Protein AF-0000000082633106 (afdb_homodimer)

Structure (mmCIF, N/CA/C/O backbone):
data_AF-0000000082633106-model_v1
#
loop_
_entity.id
_entity.type
_entity.pdbx_description
1 polymer 'LRP1 protein'
#
loop_
_atom_site.group_PDB
_atom_site.id
_atom_site.type_symbol
_atom_site.label_atom_id
_atom_site.label_alt_id
_atom_site.label_comp_id
_atom_site.label_asym_id
_atom_site.label_entity_id
_atom_site.label_seq_id
_atom_site.pdbx_PDB_ins_code
_atom_site.Cartn_x
_atom_site.Cartn_y
_atom_site.Cartn_z
_atom_site.occupancy
_atom_site.B_iso_or_equiv
_atom_site.auth_seq_id
_atom_site.auth_comp_id
_atom_site.auth_asym_id
_atom_site.auth_atom_id
_atom_site.pdbx_PDB_model_num
ATOM 1 N N . LYS A 1 1 ? 11.836 7.441 -4.418 1 82.12 1 LYS A N 1
ATOM 2 C CA . LYS A 1 1 ? 11.914 7.477 -2.959 1 82.12 1 LYS A CA 1
ATOM 3 C C . LYS A 1 1 ? 11.008 6.426 -2.33 1 82.12 1 LYS A C 1
ATOM 5 O O . LYS A 1 1 ? 9.945 6.109 -2.873 1 82.12 1 LYS A O 1
ATOM 10 N N . VAL A 1 2 ? 11.57 5.945 -1.166 1 84.06 2 VAL A N 1
ATOM 11 C CA . VAL A 1 2 ? 10.789 5.008 -0.364 1 84.06 2 VAL A CA 1
ATOM 12 C C . VAL A 1 2 ? 10.242 5.719 0.874 1 84.06 2 VAL A C 1
ATOM 14 O O . VAL A 1 2 ? 10.984 6.41 1.578 1 84.06 2 VAL A O 1
ATOM 17 N N . PHE A 1 3 ? 8.984 5.617 1.026 1 91.69 3 PHE A N 1
ATOM 18 C CA . PHE A 1 3 ? 8.312 6.16 2.203 1 91.69 3 PHE A CA 1
ATOM 19 C C . PHE A 1 3 ? 7.84 5.039 3.123 1 91.69 3 PHE A C 1
ATOM 21 O O . PHE A 1 3 ? 7.332 4.02 2.654 1 91.69 3 PHE A O 1
ATOM 28 N N . PHE A 1 4 ? 8.039 5.234 4.434 1 91.88 4 PHE A N 1
ATOM 29 C CA . PHE A 1 4 ? 7.652 4.141 5.312 1 91.88 4 PHE A CA 1
ATOM 30 C C . PHE A 1 4 ? 7.355 4.648 6.719 1 91.88 4 PHE A C 1
ATOM 32 O O . PHE A 1 4 ? 7.766 5.754 7.082 1 91.88 4 PHE A O 1
ATOM 39 N N . THR A 1 5 ? 6.582 3.9 7.434 1 93.12 5 THR A N 1
ATOM 40 C CA . THR A 1 5 ? 6.297 4.172 8.836 1 93.12 5 THR A CA 1
ATOM 41 C C . THR A 1 5 ? 7.16 3.303 9.75 1 93.12 5 THR A C 1
ATOM 43 O O . THR A 1 5 ? 7.445 2.146 9.422 1 93.12 5 THR A O 1
ATOM 46 N N . ASP A 1 6 ? 7.582 3.859 10.828 1 89.5 6 ASP A N 1
ATOM 47 C CA . ASP A 1 6 ? 8.367 3.199 11.875 1 89.5 6 ASP A CA 1
ATOM 48 C C . ASP A 1 6 ? 7.734 3.41 13.25 1 89.5 6 ASP A C 1
ATOM 50 O O . ASP A 1 6 ? 7.762 4.52 13.789 1 89.5 6 ASP A O 1
ATOM 54 N N . TYR A 1 7 ? 7.172 2.305 13.797 1 88.88 7 TYR A N 1
ATOM 55 C CA . TYR A 1 7 ? 6.496 2.439 15.086 1 88.88 7 TYR A CA 1
ATOM 56 C C . TYR A 1 7 ? 7.375 1.93 16.219 1 88.88 7 TYR A C 1
ATOM 58 O O . TYR A 1 7 ? 6.871 1.413 17.219 1 88.88 7 TYR A O 1
ATOM 66 N N . GLY A 1 8 ? 8.648 2.043 16.141 1 84.81 8 GLY A N 1
ATOM 67 C CA . GLY A 1 8 ? 9.602 1.666 17.172 1 84.81 8 GLY A CA 1
ATOM 68 C C . GLY A 1 8 ? 9.625 2.631 18.344 1 84.81 8 GLY A C 1
ATOM 69 O O . GLY A 1 8 ? 8.602 3.246 18.656 1 84.81 8 GLY A O 1
ATOM 70 N N . GLN A 1 9 ? 10.773 2.689 19.016 1 83.81 9 GLN A N 1
ATOM 71 C CA . GLN A 1 9 ? 10.914 3.512 20.219 1 83.81 9 GLN A CA 1
ATOM 72 C C . GLN A 1 9 ? 10.602 4.977 19.922 1 83.81 9 GLN A C 1
ATOM 74 O O . GLN A 1 9 ? 9.984 5.664 20.734 1 83.81 9 GLN A O 1
ATOM 79 N N . ILE A 1 10 ? 11.062 5.496 18.75 1 90.25 10 ILE A N 1
ATOM 80 C CA . ILE A 1 10 ? 10.727 6.832 18.266 1 90.25 10 ILE A CA 1
ATOM 81 C C . ILE A 1 10 ? 9.844 6.727 17.016 1 90.25 10 ILE A C 1
ATOM 83 O O . ILE A 1 10 ? 10.352 6.664 15.898 1 90.25 10 ILE A O 1
ATOM 87 N N . PRO A 1 11 ? 8.641 6.676 17.203 1 93.06 11 PRO A N 1
ATOM 88 C CA . PRO A 1 11 ? 7.738 6.523 16.062 1 93.06 11 PRO A CA 1
ATOM 89 C C . PRO A 1 11 ? 7.859 7.672 15.062 1 93.06 11 PRO A C 1
ATOM 91 O O . PRO A 1 11 ? 8.039 8.828 15.453 1 93.06 11 PRO A O 1
ATOM 94 N N . LYS A 1 12 ? 7.82 7.348 13.805 1 95.81 12 LYS A N 1
ATOM 95 C CA . LYS A 1 12 ? 8.016 8.359 12.773 1 95.81 12 LYS A CA 1
ATOM 96 C C . LYS A 1 12 ? 7.535 7.863 11.406 1 95.81 12 LYS A C 1
ATOM 98 O O . LYS A 1 12 ? 7.367 6.656 11.211 1 95.81 12 LYS A O 1
ATOM 103 N N . VAL A 1 13 ? 7.281 8.812 10.523 1 96.31 13 VAL A N 1
ATOM 104 C CA . VAL A 1 13 ? 7.176 8.609 9.086 1 96.31 13 VAL A CA 1
ATOM 105 C C . VAL A 1 13 ? 8.438 9.133 8.391 1 96.31 13 VAL A C 1
ATOM 107 O O . VAL A 1 13 ? 8.859 10.266 8.641 1 96.31 13 VAL A O 1
ATOM 110 N N . GLU A 1 14 ? 8.984 8.25 7.559 1 95.06 14 GLU A N 1
ATOM 111 C CA . GLU A 1 14 ? 10.25 8.633 6.934 1 95.06 14 GLU A CA 1
ATOM 112 C C . GLU A 1 14 ? 10.234 8.336 5.434 1 95.06 14 GLU A C 1
ATOM 114 O O . GLU A 1 14 ? 9.352 7.621 4.949 1 95.06 14 GLU A O 1
ATOM 119 N N . ARG A 1 15 ? 11.164 8.984 4.832 1 90.69 15 ARG A N 1
ATOM 120 C CA . ARG A 1 15 ? 11.461 8.648 3.443 1 90.69 15 ARG A CA 1
ATOM 121 C C . ARG A 1 15 ? 12.969 8.508 3.221 1 90.69 15 ARG A C 1
ATOM 123 O O . ARG A 1 15 ? 13.766 9.055 3.98 1 90.69 15 ARG A O 1
ATOM 130 N N . CYS A 1 16 ? 13.375 7.766 2.266 1 84.12 16 CYS A N 1
ATOM 131 C CA . CYS A 1 16 ? 14.75 7.66 1.798 1 84.12 16 CYS A CA 1
ATOM 132 C C . CYS A 1 16 ? 14.797 7.359 0.304 1 84.12 16 CYS A C 1
ATOM 134 O O . CYS A 1 16 ? 13.758 7.16 -0.326 1 84.12 16 CYS A O 1
ATOM 136 N N . ASP A 1 17 ? 15.961 7.523 -0.244 1 80.88 17 ASP A N 1
ATOM 137 C CA . ASP A 1 17 ? 16.125 7.113 -1.636 1 80.88 17 ASP A CA 1
ATOM 138 C C . ASP A 1 17 ? 15.938 5.602 -1.786 1 80.88 17 ASP A C 1
ATOM 140 O O . ASP A 1 17 ? 15.953 4.867 -0.796 1 80.88 17 ASP A O 1
ATOM 144 N N . MET A 1 18 ? 15.805 5.23 -2.982 1 75.69 18 MET A N 1
ATOM 145 C CA . MET A 1 18 ? 15.539 3.82 -3.264 1 75.69 18 MET A CA 1
ATOM 146 C C . MET A 1 18 ? 16.703 2.947 -2.826 1 75.69 18 MET A C 1
ATOM 148 O O . MET A 1 18 ? 16.562 1.736 -2.66 1 75.69 18 MET A O 1
ATOM 152 N N . ASP A 1 19 ? 17.828 3.574 -2.674 1 72.25 19 ASP A N 1
ATOM 153 C CA . ASP A 1 19 ? 19 2.834 -2.232 1 72.25 19 ASP A CA 1
ATOM 154 C C . ASP A 1 19 ? 19.219 2.986 -0.727 1 72.25 19 ASP A C 1
ATOM 156 O O . ASP A 1 19 ? 20.219 2.514 -0.185 1 72.25 19 ASP A O 1
ATOM 160 N N . GLY A 1 20 ? 18.312 3.604 -0.106 1 78.25 20 GLY A N 1
ATOM 161 C CA . GLY A 1 20 ? 18.359 3.73 1.342 1 78.25 20 GLY A CA 1
ATOM 162 C C . GLY A 1 20 ? 19.078 4.984 1.804 1 78.25 20 GLY A C 1
ATOM 163 O O . GLY A 1 20 ? 19.094 5.293 2.998 1 78.25 20 GLY A O 1
ATOM 164 N N . GLN A 1 21 ? 19.594 5.758 0.903 1 75.69 21 GLN A N 1
ATOM 165 C CA . GLN A 1 21 ? 20.344 6.965 1.257 1 75.69 21 GLN A CA 1
ATOM 166 C C . GLN A 1 21 ? 19.391 8.141 1.485 1 75.69 21 GLN A C 1
ATOM 168 O O . GLN A 1 21 ? 18.203 8.055 1.17 1 75.69 21 GLN A O 1
ATOM 173 N N . ASN A 1 22 ? 19.859 9.25 2.143 1 83.62 22 ASN A N 1
ATOM 174 C CA . ASN A 1 22 ? 19.141 10.5 2.375 1 83.62 22 ASN A CA 1
ATOM 175 C C . ASN A 1 22 ? 17.859 10.281 3.18 1 83.62 22 ASN A C 1
ATOM 177 O O . ASN A 1 22 ? 16.797 10.758 2.797 1 83.62 22 ASN A O 1
ATOM 181 N N . ARG A 1 23 ? 18.062 9.508 4.164 1 88.31 23 ARG A N 1
ATOM 182 C CA . ARG A 1 23 ? 16.922 9.234 5.039 1 88.31 23 ARG A CA 1
ATOM 183 C C . ARG A 1 23 ? 16.469 10.508 5.754 1 88.31 23 ARG A C 1
ATOM 185 O O . ARG A 1 23 ? 17.297 11.242 6.301 1 88.31 23 ARG A O 1
ATOM 192 N N . THR A 1 24 ? 15.195 10.812 5.637 1 93.44 24 THR A N 1
ATOM 193 C CA . THR A 1 24 ? 14.625 12.055 6.148 1 93.44 24 THR A CA 1
ATOM 194 C C . THR A 1 24 ? 13.352 11.781 6.945 1 93.44 24 THR A C 1
ATOM 196 O O . THR A 1 24 ? 12.492 11.023 6.496 1 93.44 24 THR A O 1
ATOM 199 N N . LYS A 1 25 ? 13.266 12.422 8.148 1 95.38 25 LYS A N 1
ATOM 200 C CA . LYS A 1 25 ? 12.039 12.336 8.938 1 95.38 25 LYS A CA 1
ATOM 201 C C . LYS A 1 25 ? 10.992 13.32 8.422 1 95.38 25 LYS A C 1
ATOM 203 O O . LYS A 1 25 ? 11.25 14.523 8.336 1 95.38 25 LYS A O 1
ATOM 208 N N . LEU A 1 26 ? 9.852 12.812 8.07 1 96.69 26 LEU A N 1
ATOM 209 C CA . LEU A 1 26 ? 8.742 13.672 7.648 1 96.69 26 LEU A CA 1
ATOM 210 C C . LEU A 1 26 ? 7.867 14.055 8.828 1 96.69 26 LEU A C 1
ATOM 212 O O . LEU A 1 26 ? 7.422 15.203 8.938 1 96.69 26 LEU A O 1
ATOM 216 N N . VAL A 1 27 ? 7.555 13.094 9.672 1 97.69 27 VAL A N 1
ATOM 217 C CA . VAL A 1 27 ? 6.703 13.273 10.844 1 97.69 27 VAL A CA 1
ATOM 218 C C . VAL A 1 27 ? 7.32 12.555 12.047 1 97.69 27 VAL A C 1
ATOM 220 O O . VAL A 1 27 ? 7.629 11.367 11.977 1 97.69 27 VAL A O 1
ATOM 223 N N . ASP A 1 28 ? 7.52 13.195 13.117 1 96.31 28 ASP A N 1
ATOM 224 C CA . ASP A 1 28 ? 8.086 12.555 14.305 1 96.31 28 ASP A CA 1
ATOM 225 C C . ASP A 1 28 ? 7.484 13.141 15.578 1 96.31 28 ASP A C 1
ATOM 227 O O . ASP A 1 28 ? 8.023 12.938 16.672 1 96.31 28 ASP A O 1
ATOM 231 N N . SER A 1 29 ? 6.461 13.906 15.414 1 96.12 29 SER A N 1
ATOM 232 C CA . SER A 1 29 ? 5.742 14.469 16.547 1 96.12 29 SER A CA 1
ATOM 233 C C . SER A 1 29 ? 4.258 14.125 16.5 1 96.12 29 SER A C 1
ATOM 235 O O . SER A 1 29 ? 3.688 13.984 15.406 1 96.12 29 SER A O 1
ATOM 237 N N . LYS A 1 30 ? 3.654 14.023 17.797 1 96.06 30 LYS A N 1
ATOM 238 C CA . LYS A 1 30 ? 2.25 13.633 17.891 1 96.06 30 LYS A CA 1
ATOM 239 C C . LYS A 1 30 ? 1.975 12.359 17.094 1 96.06 30 LYS A C 1
ATOM 241 O O . LYS A 1 30 ? 1.074 12.336 16.25 1 96.06 30 LYS A O 1
ATOM 246 N N . ILE A 1 31 ? 2.781 11.43 17.188 1 95.81 31 ILE A N 1
ATOM 247 C CA . ILE A 1 31 ? 2.764 10.141 16.5 1 95.81 31 ILE A CA 1
ATOM 248 C C . ILE A 1 31 ? 3.197 9.039 17.484 1 95.81 31 ILE A C 1
ATOM 250 O O . ILE A 1 31 ? 4.148 9.219 18.25 1 95.81 31 ILE A O 1
ATOM 254 N N . VAL A 1 32 ? 2.408 7.91 17.516 1 93.44 32 VAL A N 1
ATOM 255 C CA . VAL A 1 32 ? 2.68 6.891 18.531 1 93.44 32 VAL A CA 1
ATOM 256 C C . VAL A 1 32 ? 2.783 5.52 17.859 1 93.44 32 VAL A C 1
ATOM 258 O O . VAL A 1 32 ? 3.697 4.746 18.156 1 93.44 32 VAL A O 1
ATOM 261 N N . PHE A 1 33 ? 1.886 5.184 16.984 1 91.69 33 PHE A N 1
ATOM 262 C CA . PHE A 1 33 ? 1.838 3.863 16.375 1 91.69 33 PHE A CA 1
ATOM 263 C C . PHE A 1 33 ? 1.466 3.969 14.898 1 91.69 33 PHE A C 1
ATOM 265 O O . PHE A 1 33 ? 0.456 3.41 14.461 1 91.69 33 PHE A O 1
ATOM 272 N N . PRO A 1 34 ? 2.377 4.652 14.062 1 93.62 34 PRO A N 1
ATOM 273 C CA . PRO A 1 34 ? 2.082 4.734 12.633 1 93.62 34 PRO A CA 1
ATOM 274 C C . PRO A 1 34 ? 2.182 3.379 11.93 1 93.62 34 PRO A C 1
ATOM 276 O O . PRO A 1 34 ? 3.168 2.658 12.109 1 93.62 34 PRO A O 1
ATOM 279 N N . HIS A 1 35 ? 1.197 2.994 11.188 1 89 35 HIS A N 1
ATOM 280 C CA . HIS A 1 35 ? 1.202 1.737 10.445 1 89 35 HIS A CA 1
ATOM 281 C C . HIS A 1 35 ? 0.938 1.972 8.961 1 89 35 HIS A C 1
ATOM 283 O O . HIS A 1 35 ? 1.877 2.07 8.164 1 89 35 HIS A O 1
ATOM 289 N N . GLY A 1 36 ? -0.295 2.318 8.609 1 91.62 36 GLY A N 1
ATOM 290 C CA . GLY A 1 36 ? -0.645 2.529 7.211 1 91.62 36 GLY A CA 1
ATOM 291 C C . GLY A 1 36 ? -0.01 3.773 6.617 1 91.62 36 GLY A C 1
ATOM 292 O O . GLY A 1 36 ? 0.103 4.801 7.293 1 91.62 36 GLY A O 1
ATOM 293 N N . ILE A 1 37 ? 0.408 3.674 5.387 1 93.56 37 ILE A N 1
ATOM 294 C CA . ILE A 1 37 ? 0.933 4.812 4.641 1 93.56 37 ILE A CA 1
ATOM 295 C C . ILE A 1 37 ? 0.532 4.695 3.172 1 93.56 37 ILE A C 1
ATOM 297 O O . ILE A 1 37 ? 0.457 3.588 2.629 1 93.56 37 ILE A O 1
ATOM 301 N N . THR A 1 38 ? 0.228 5.758 2.58 1 92.38 38 THR A N 1
ATOM 302 C CA . THR A 1 38 ? -0.065 5.793 1.151 1 92.38 38 THR A CA 1
ATOM 303 C C . THR A 1 38 ? 0.334 7.137 0.55 1 92.38 38 THR A C 1
ATOM 305 O O . THR A 1 38 ? 0.528 8.117 1.275 1 92.38 38 THR A O 1
ATOM 308 N N . LEU A 1 39 ? 0.568 7.098 -0.759 1 89.19 39 LEU A N 1
ATOM 309 C CA . LEU A 1 39 ? 1.04 8.289 -1.449 1 89.19 39 LEU A CA 1
ATOM 310 C C . LEU A 1 39 ? 0.044 8.734 -2.518 1 89.19 39 LEU A C 1
ATOM 312 O O . LEU A 1 39 ? -0.508 7.898 -3.238 1 89.19 39 LEU A O 1
ATOM 316 N N . ASP A 1 40 ? -0.258 9.992 -2.461 1 82.88 40 ASP A N 1
ATOM 317 C CA . ASP A 1 40 ? -0.837 10.641 -3.631 1 82.88 40 ASP A CA 1
ATOM 318 C C . ASP A 1 40 ? 0.253 11.188 -4.555 1 82.88 40 ASP A C 1
ATOM 320 O O . ASP A 1 40 ? 0.799 12.266 -4.309 1 82.88 40 ASP A O 1
ATOM 324 N N . LEU A 1 41 ? 0.471 10.453 -5.57 1 73.44 41 LEU A N 1
ATOM 325 C CA . LEU A 1 41 ? 1.622 10.742 -6.418 1 73.44 41 LEU A CA 1
ATOM 326 C C . LEU A 1 41 ? 1.395 12.023 -7.223 1 73.44 41 LEU A C 1
ATOM 328 O O . LEU A 1 41 ? 2.348 12.734 -7.543 1 73.44 41 LEU A O 1
ATOM 332 N N . VAL A 1 42 ? 0.221 12.258 -7.52 1 68.31 42 VAL A N 1
ATOM 333 C CA . VAL A 1 42 ? -0.113 13.422 -8.336 1 68.31 42 VAL A CA 1
ATOM 334 C C . VAL A 1 42 ? 0.055 14.695 -7.52 1 68.31 42 VAL A C 1
ATOM 336 O O . VAL A 1 42 ? 0.705 15.648 -7.965 1 68.31 42 VAL A O 1
ATOM 339 N N . ASN A 1 43 ? -0.444 14.719 -6.312 1 70.12 43 ASN A N 1
ATOM 340 C CA . ASN A 1 43 ? -0.414 15.914 -5.477 1 70.12 43 ASN A CA 1
ATOM 341 C C . ASN A 1 43 ? 0.793 15.914 -4.543 1 70.12 43 ASN A C 1
ATOM 343 O O . ASN A 1 43 ? 1.019 16.875 -3.812 1 70.12 43 ASN A O 1
ATOM 347 N N . ARG A 1 44 ? 1.557 14.812 -4.574 1 80.5 44 ARG A N 1
ATOM 348 C CA . ARG A 1 44 ? 2.766 14.648 -3.775 1 80.5 44 ARG A CA 1
ATOM 349 C C . ARG A 1 44 ? 2.459 14.781 -2.287 1 80.5 44 ARG A C 1
ATOM 351 O O . ARG A 1 44 ? 3.07 15.594 -1.591 1 80.5 44 ARG A O 1
ATOM 358 N N . LEU A 1 45 ? 1.528 14.023 -1.926 1 87.44 45 LEU A N 1
ATOM 359 C CA . LEU A 1 45 ? 1.099 13.977 -0.533 1 87.44 45 LEU A CA 1
ATOM 360 C C . LEU A 1 45 ? 1.346 12.594 0.068 1 87.44 45 LEU A C 1
ATOM 362 O O . LEU A 1 45 ? 1.258 11.586 -0.632 1 87.44 45 LEU A O 1
ATOM 366 N N . VAL A 1 46 ? 1.688 12.633 1.347 1 93.44 46 VAL A N 1
ATOM 367 C CA . VAL A 1 46 ? 1.89 11.414 2.123 1 93.44 46 VAL A CA 1
ATOM 368 C C . VAL A 1 46 ? 0.81 11.305 3.197 1 93.44 46 VAL A C 1
ATOM 370 O O . VAL A 1 46 ? 0.668 12.195 4.039 1 93.44 46 VAL A O 1
ATOM 373 N N . TYR A 1 47 ? 0.038 10.25 3.104 1 94.56 47 TYR A N 1
ATOM 374 C CA . TYR A 1 47 ? -0.951 9.953 4.137 1 94.56 47 TYR A CA 1
ATOM 375 C C . TYR A 1 47 ? -0.483 8.812 5.031 1 94.56 47 TYR A C 1
ATOM 377 O O . TYR A 1 47 ? 0.106 7.844 4.551 1 94.56 47 TYR A O 1
ATOM 385 N N . TRP A 1 48 ? -0.75 8.945 6.324 1 96.31 48 TRP A N 1
ATOM 386 C CA . TRP A 1 48 ? -0.496 7.82 7.215 1 96.31 48 TRP A CA 1
ATOM 387 C C . TRP A 1 48 ? -1.577 7.719 8.289 1 96.31 48 TRP A C 1
ATOM 389 O O . TRP A 1 48 ? -2.283 8.695 8.555 1 96.31 48 TRP A O 1
ATOM 399 N N . ALA A 1 49 ? -1.709 6.539 8.789 1 94.81 49 ALA A N 1
ATOM 400 C CA . ALA A 1 49 ? -2.65 6.262 9.875 1 94.81 49 ALA A CA 1
ATOM 401 C C . ALA A 1 49 ? -1.913 5.914 11.164 1 94.81 49 ALA A C 1
ATOM 403 O O . ALA A 1 49 ? -0.966 5.125 11.156 1 94.81 49 ALA A O 1
ATOM 404 N N . ASP A 1 50 ? -2.311 6.562 12.25 1 94.31 50 ASP A N 1
ATOM 405 C CA . ASP A 1 50 ? -1.803 6.184 13.562 1 94.31 50 ASP A CA 1
ATOM 406 C C . ASP A 1 50 ? -2.811 5.316 14.312 1 94.31 50 ASP A C 1
ATOM 408 O O . ASP A 1 50 ? -3.871 5.801 14.719 1 94.31 50 ASP A O 1
ATOM 412 N N . ALA A 1 51 ? -2.463 4.094 14.555 1 89.31 51 ALA A N 1
ATOM 413 C CA . ALA A 1 51 ? -3.389 3.102 15.094 1 89.31 51 ALA A CA 1
ATOM 414 C C . ALA A 1 51 ? -3.654 3.35 16.578 1 89.31 51 ALA A C 1
ATOM 416 O O . ALA A 1 51 ? -4.645 2.859 17.125 1 89.31 51 ALA A O 1
ATOM 417 N N . TYR A 1 52 ? -2.758 4.043 17.234 1 89.62 52 TYR A N 1
ATOM 418 C CA . TYR A 1 52 ? -2.959 4.336 18.641 1 89.62 52 TYR A CA 1
ATOM 419 C C . TYR A 1 52 ? -3.738 5.633 18.828 1 89.62 52 TYR A C 1
ATOM 421 O O . TYR A 1 52 ? -4.652 5.703 19.656 1 89.62 52 TYR A O 1
ATOM 429 N N . LEU A 1 53 ? -3.373 6.672 18.062 1 92.31 53 LEU A N 1
ATOM 430 C CA . LEU A 1 53 ? -4 7.977 18.219 1 92.31 53 LEU A CA 1
ATOM 431 C C . LEU A 1 53 ? -5.281 8.07 17.406 1 92.31 53 LEU A C 1
ATOM 433 O O . LEU A 1 53 ? -6.02 9.055 17.516 1 92.31 53 LEU A O 1
ATOM 437 N N . ASP A 1 54 ? -5.539 7.113 16.562 1 91.62 54 ASP A N 1
ATOM 438 C CA . ASP A 1 54 ? -6.762 6.969 15.781 1 91.62 54 ASP A CA 1
ATOM 439 C C . ASP A 1 54 ? -6.984 8.18 14.875 1 91.62 54 ASP A C 1
ATOM 441 O O . ASP A 1 54 ? -8.039 8.805 14.922 1 91.62 54 ASP A O 1
ATOM 445 N N . TYR A 1 55 ? -6.016 8.391 14 1 93.5 55 TYR A N 1
ATOM 446 C CA . TYR A 1 55 ? -6.191 9.445 13.016 1 93.5 55 TYR A CA 1
ATOM 447 C C . TYR A 1 55 ? -5.555 9.055 11.68 1 93.5 55 TYR A C 1
ATOM 449 O O . TYR A 1 55 ? -4.727 8.148 11.625 1 93.5 55 TYR A O 1
ATOM 457 N N . ILE A 1 56 ? -6.051 9.633 10.672 1 95.25 56 ILE A N 1
ATOM 458 C CA . ILE A 1 56 ? -5.34 9.742 9.398 1 95.25 56 ILE A CA 1
ATOM 459 C C . ILE A 1 56 ? -4.938 11.188 9.148 1 95.25 56 ILE A C 1
ATOM 461 O O . ILE A 1 56 ? -5.777 12.094 9.188 1 95.25 56 ILE A O 1
ATOM 465 N N . GLU A 1 57 ? -3.656 11.375 8.898 1 95.81 57 GLU A N 1
ATOM 466 C CA . GLU A 1 57 ? -3.146 12.711 8.609 1 95.81 57 GLU A CA 1
ATOM 467 C C . GLU A 1 57 ? -2.334 12.719 7.316 1 95.81 57 GLU A C 1
ATOM 469 O O . GLU A 1 57 ? -2.15 11.68 6.684 1 95.81 57 GLU A O 1
ATOM 474 N N . VAL A 1 58 ? -2.02 13.984 6.914 1 94.25 58 VAL A N 1
ATOM 475 C CA . VAL A 1 58 ? -1.344 14.141 5.633 1 94.25 58 VAL A CA 1
ATOM 476 C C . VAL A 1 58 ? -0.282 15.227 5.734 1 94.25 58 VAL A C 1
ATOM 478 O O . VAL A 1 58 ? -0.436 16.188 6.504 1 94.25 58 VAL A O 1
ATOM 481 N N . VAL A 1 59 ? 0.819 15.016 5.047 1 93.69 59 VAL A N 1
ATOM 482 C CA . VAL A 1 59 ? 1.845 16.031 4.812 1 93.69 59 VAL A CA 1
ATOM 483 C C . VAL A 1 59 ? 2.275 16 3.348 1 93.69 59 VAL A C 1
ATOM 485 O O . VAL A 1 59 ? 1.957 15.055 2.619 1 93.69 59 VAL A O 1
ATOM 488 N N . ASP A 1 60 ? 2.926 17.031 2.951 1 86.88 60 ASP A N 1
ATOM 489 C CA . ASP A 1 60 ? 3.537 16.938 1.628 1 86.88 60 ASP A CA 1
ATOM 490 C C . ASP A 1 60 ? 4.84 16.156 1.678 1 86.88 60 ASP A C 1
ATOM 492 O O . ASP A 1 60 ? 5.234 15.664 2.738 1 86.88 60 ASP A O 1
ATOM 496 N N . TYR A 1 61 ? 5.535 15.961 0.538 1 87.19 61 TYR A N 1
ATOM 497 C CA . TYR A 1 61 ? 6.707 15.094 0.424 1 87.19 61 TYR A CA 1
ATOM 498 C C . TYR A 1 61 ? 7.879 15.656 1.218 1 87.19 61 TYR A C 1
ATOM 500 O O . TYR A 1 61 ? 8.875 14.969 1.435 1 87.19 61 TYR A O 1
ATOM 508 N N . GLU A 1 62 ? 7.727 16.922 1.771 1 88.75 62 GLU A N 1
ATOM 509 C CA . GLU A 1 62 ? 8.766 17.547 2.592 1 88.75 62 GLU A CA 1
ATOM 510 C C . GLU A 1 62 ? 8.375 17.547 4.066 1 88.75 62 GLU A C 1
ATOM 512 O O . GLU A 1 62 ? 9.117 18.031 4.914 1 88.75 62 GLU A O 1
ATOM 517 N N . GLY A 1 63 ? 7.23 16.938 4.34 1 93.19 63 GLY A N 1
ATOM 518 C CA . GLY A 1 63 ? 6.773 16.859 5.719 1 93.19 63 GLY A CA 1
ATOM 519 C C . GLY A 1 63 ? 6.098 18.125 6.191 1 93.19 63 GLY A C 1
ATOM 520 O O . GLY A 1 63 ? 5.953 18.359 7.398 1 93.19 63 GLY A O 1
ATOM 521 N N . LYS A 1 64 ? 5.727 18.953 5.273 1 89.44 64 LYS A N 1
ATOM 522 C CA . LYS A 1 64 ? 5.121 20.234 5.609 1 89.44 64 LYS A CA 1
ATOM 523 C C . LYS A 1 64 ? 3.611 20.203 5.398 1 89.44 64 LYS A C 1
ATOM 525 O O . LYS A 1 64 ? 3.078 19.25 4.848 1 89.44 64 LYS A O 1
ATOM 530 N N . ASN A 1 65 ? 2.809 21.219 5.953 1 86.06 65 ASN A N 1
ATOM 531 C CA . ASN A 1 65 ? 1.371 21.406 5.777 1 86.06 65 ASN A CA 1
ATOM 532 C C . ASN A 1 65 ? 0.581 20.234 6.328 1 86.06 65 ASN A C 1
ATOM 534 O O . ASN A 1 65 ? -0.276 19.672 5.637 1 86.06 65 ASN A O 1
ATOM 538 N N . ARG A 1 66 ? 0.983 19.859 7.488 1 90.19 66 ARG A N 1
ATOM 539 C CA . ARG A 1 66 ? 0.331 18.734 8.148 1 90.19 66 ARG A CA 1
ATOM 540 C C . ARG A 1 66 ? -1.115 19.078 8.5 1 90.19 66 ARG A C 1
ATOM 542 O O . ARG A 1 66 ? -1.401 20.156 9.016 1 90.19 66 ARG A O 1
ATOM 549 N N . HIS A 1 67 ? -2.01 18.234 8.164 1 88.19 67 HIS A N 1
ATOM 550 C CA . HIS A 1 67 ? -3.385 18.406 8.625 1 88.19 67 HIS A CA 1
ATOM 551 C C . HIS A 1 67 ? -4.066 17.062 8.828 1 88.19 67 HIS A C 1
ATOM 553 O O . HIS A 1 67 ? -3.629 16.047 8.273 1 88.19 67 HIS A O 1
ATOM 559 N N . THR A 1 68 ? -5.102 17.094 9.602 1 91.81 68 THR A N 1
ATOM 560 C CA . THR A 1 68 ? -5.855 15.891 9.945 1 91.81 68 THR A CA 1
ATOM 561 C C . THR A 1 68 ? -7.004 15.672 8.961 1 91.81 68 THR A C 1
ATOM 563 O O . THR A 1 68 ? -7.781 16.594 8.695 1 91.81 68 THR A O 1
ATOM 566 N N . ILE A 1 69 ? -7.051 14.469 8.398 1 91.06 69 ILE A N 1
ATOM 567 C CA . ILE A 1 69 ? -8.148 14.102 7.508 1 91.06 69 ILE A CA 1
ATOM 568 C C . ILE A 1 69 ? -9.352 13.656 8.336 1 91.06 69 ILE A C 1
ATOM 570 O O . ILE A 1 69 ? -10.484 14.078 8.078 1 91.06 69 ILE A O 1
ATOM 574 N N . ILE A 1 70 ? -9.141 12.82 9.258 1 90.88 70 ILE A N 1
ATOM 575 C CA . ILE A 1 70 ? -10.172 12.297 10.156 1 90.88 70 ILE A CA 1
ATOM 576 C C . ILE A 1 70 ? -9.531 11.844 11.469 1 90.88 70 ILE A C 1
ATOM 578 O O . ILE A 1 70 ? -8.391 11.375 11.477 1 90.88 70 ILE A O 1
ATOM 582 N N . GLN A 1 71 ? -10.234 12.008 12.516 1 90.88 71 GLN A N 1
ATOM 583 C CA . GLN A 1 71 ? -9.82 11.547 13.836 1 90.88 71 GLN A CA 1
ATOM 584 C C . GLN A 1 71 ? -11.023 11.289 14.734 1 90.88 71 GLN A C 1
ATOM 586 O O . GLN A 1 71 ? -12.023 12 14.656 1 90.88 71 GLN A O 1
ATOM 591 N N . GLY A 1 72 ? -10.867 10.258 15.594 1 83.38 72 GLY A N 1
ATOM 592 C CA . GLY A 1 72 ? -11.906 10.094 16.594 1 83.38 72 GLY A CA 1
ATOM 593 C C . GLY A 1 72 ? -12.492 8.695 16.625 1 83.38 72 GLY A C 1
ATOM 594 O O . GLY A 1 72 ? -11.875 7.75 16.125 1 83.38 72 GLY A O 1
ATOM 595 N N . ILE A 1 73 ? -13.609 8.68 17.062 1 71.69 73 ILE A 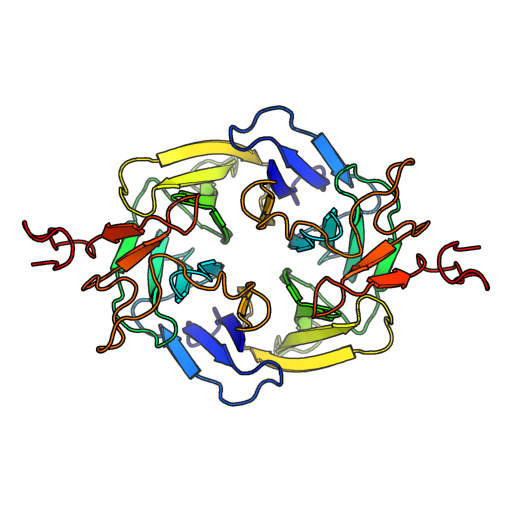N 1
ATOM 596 C CA . ILE A 1 73 ? -14.172 7.422 17.547 1 71.69 73 ILE A CA 1
ATOM 597 C C . ILE A 1 73 ? -14.609 6.566 16.359 1 71.69 73 ILE A C 1
ATOM 599 O O . ILE A 1 73 ? -14.719 5.344 16.484 1 71.69 73 ILE A O 1
ATOM 603 N N . LEU A 1 74 ? -14.859 7.148 15.242 1 78.88 74 LEU A N 1
ATOM 604 C CA . LEU A 1 74 ? -15.328 6.375 14.102 1 78.88 74 LEU A CA 1
ATOM 605 C C . LEU A 1 74 ? -14.227 5.465 13.57 1 78.88 74 LEU A C 1
ATOM 607 O O . LEU A 1 74 ? -14.5 4.492 12.867 1 78.88 74 LEU A O 1
ATOM 611 N N . ILE A 1 75 ? -12.969 5.867 13.891 1 84.12 75 ILE A N 1
ATOM 612 C CA . ILE A 1 75 ? -11.867 5.051 13.383 1 84.12 75 ILE A CA 1
ATOM 613 C C . ILE A 1 75 ? -11.031 4.539 14.555 1 84.12 75 ILE A C 1
ATOM 615 O O . ILE A 1 75 ? -10.812 5.254 15.531 1 84.12 75 ILE A O 1
ATOM 619 N N . GLU A 1 76 ? -10.75 3.227 14.414 1 85.25 76 GLU A N 1
ATOM 620 C CA . GLU A 1 76 ? -9.945 2.57 15.445 1 85.25 76 GLU A CA 1
ATOM 621 C C . GLU A 1 76 ? -8.914 1.631 14.82 1 85.25 76 GLU A C 1
ATOM 623 O O . GLU A 1 76 ? -9.242 0.856 13.922 1 85.25 76 GLU A O 1
ATOM 628 N N . HIS A 1 77 ? -7.707 1.811 15.32 1 84.12 77 HIS A N 1
ATOM 629 C CA . HIS A 1 77 ? -6.637 0.886 14.961 1 84.12 77 HIS A CA 1
ATOM 630 C C . HIS A 1 77 ? -6.555 0.697 13.453 1 84.12 77 HIS A C 1
ATOM 632 O O . HIS A 1 77 ? -6.746 -0.413 12.945 1 84.12 77 HIS A O 1
ATOM 638 N N . LEU A 1 78 ? -6.25 1.741 12.773 1 85.81 78 LEU A N 1
ATOM 639 C CA . LEU A 1 78 ? -6.121 1.727 11.32 1 85.81 78 LEU A CA 1
ATOM 640 C C . LEU A 1 78 ? -4.777 1.139 10.898 1 85.81 78 LEU A C 1
ATOM 642 O O . LEU A 1 78 ? -3.729 1.549 11.406 1 85.81 78 LEU A O 1
ATOM 646 N N . TYR A 1 79 ? -4.801 0.137 10.031 1 84.31 79 TYR A N 1
ATOM 647 C CA . TYR A 1 79 ? -3.562 -0.486 9.578 1 84.31 79 TYR A CA 1
ATOM 648 C C . TYR A 1 79 ? -3.355 -0.251 8.086 1 84.31 79 TYR A C 1
ATOM 650 O O . TYR A 1 79 ? -2.527 0.574 7.688 1 84.31 79 TYR A O 1
ATOM 658 N N . GLY A 1 80 ? -4.148 -0.902 7.273 1 88.94 80 GLY A N 1
ATOM 659 C CA . GLY A 1 80 ? -4.043 -0.697 5.836 1 88.94 80 GLY A CA 1
ATOM 660 C C . GLY A 1 80 ? -4.566 0.654 5.387 1 88.94 80 GLY A C 1
ATOM 661 O O . GLY A 1 80 ? -5.574 1.141 5.906 1 88.94 80 GLY A O 1
ATOM 662 N N . LEU A 1 81 ? -3.891 1.27 4.449 1 92.81 81 LEU A N 1
ATOM 663 C CA . LEU A 1 81 ? -4.262 2.586 3.943 1 92.81 81 LEU A CA 1
ATOM 664 C C . LEU A 1 81 ? -3.91 2.721 2.465 1 92.81 81 LEU A C 1
ATOM 666 O O . LEU A 1 81 ? -2.816 2.332 2.045 1 92.81 81 LEU A O 1
ATOM 670 N N . THR A 1 82 ? -4.895 3.172 1.712 1 90.25 82 THR A N 1
ATOM 671 C CA . THR A 1 82 ? -4.633 3.471 0.308 1 90.25 82 THR A CA 1
ATOM 672 C C . THR A 1 82 ? -5.484 4.648 -0.162 1 90.25 82 THR A C 1
ATOM 674 O O . THR A 1 82 ? -6.457 5.02 0.498 1 90.25 82 THR A O 1
ATOM 677 N N . VAL A 1 83 ? -5.035 5.266 -1.179 1 88.12 83 VAL A N 1
ATOM 678 C CA . VAL A 1 83 ? -5.738 6.438 -1.697 1 88.12 83 VAL A CA 1
ATOM 679 C C . VAL A 1 83 ? -6.172 6.184 -3.141 1 88.12 83 VAL A C 1
ATOM 681 O O . VAL A 1 83 ? -5.453 5.531 -3.904 1 88.12 83 VAL A O 1
ATOM 684 N N . PHE A 1 84 ? -7.348 6.598 -3.398 1 79.38 84 PHE A N 1
ATOM 685 C CA . PHE A 1 84 ? -7.879 6.578 -4.758 1 79.38 84 PHE A CA 1
ATOM 686 C C . PHE A 1 84 ? -8.797 7.77 -5 1 79.38 84 PHE A C 1
ATOM 688 O O . PHE A 1 84 ? -9.797 7.938 -4.305 1 79.38 84 PHE A O 1
ATOM 695 N N . GLU A 1 85 ? -8.422 8.562 -5.938 1 75.5 85 GLU A N 1
ATOM 696 C CA . GLU A 1 85 ? -9.172 9.781 -6.238 1 75.5 85 GLU A CA 1
ATOM 697 C C . GLU A 1 85 ? -9.422 10.602 -4.973 1 75.5 85 GLU A C 1
ATOM 699 O O . GLU A 1 85 ? -8.477 10.93 -4.246 1 75.5 85 GLU A O 1
ATOM 704 N N . ASN A 1 86 ? -10.688 10.773 -4.641 1 76.5 86 ASN A N 1
ATOM 705 C CA . ASN A 1 86 ? -10.992 11.664 -3.527 1 76.5 86 ASN A CA 1
ATOM 706 C C . ASN A 1 86 ? -11.18 10.891 -2.225 1 76.5 86 ASN A C 1
ATOM 708 O O . ASN A 1 86 ? -11.641 11.445 -1.228 1 76.5 86 ASN A O 1
ATOM 712 N N . TYR A 1 87 ? -10.742 9.664 -2.281 1 84.56 87 TYR A N 1
ATOM 713 C CA . TYR A 1 87 ? -11.07 8.859 -1.104 1 84.56 87 TYR A CA 1
ATOM 714 C C . TYR A 1 87 ? -9.844 8.125 -0.584 1 84.56 87 TYR A C 1
ATOM 716 O O . TYR A 1 87 ? -8.977 7.73 -1.363 1 84.56 87 TYR A O 1
ATOM 724 N N . LEU A 1 88 ? -9.828 8.031 0.715 1 90.62 88 LEU A N 1
ATOM 725 C CA . LEU A 1 88 ? -8.922 7.109 1.401 1 90.62 88 LEU A CA 1
ATOM 726 C C . LEU A 1 88 ? -9.664 5.848 1.84 1 90.62 88 LEU A C 1
ATOM 728 O O . LEU A 1 88 ? -10.812 5.918 2.289 1 90.62 88 LEU A O 1
ATOM 732 N N . TYR A 1 89 ? -9.039 4.785 1.654 1 88.88 89 TYR A N 1
ATOM 733 C CA . TYR A 1 89 ? -9.531 3.508 2.152 1 88.88 89 TYR A CA 1
ATOM 734 C C . TYR A 1 89 ? -8.609 2.947 3.23 1 88.88 89 TYR A C 1
ATOM 736 O O . TYR A 1 89 ? -7.387 3.02 3.107 1 88.88 89 TYR A O 1
ATOM 744 N N . ALA A 1 90 ? -9.203 2.432 4.266 1 92 90 ALA A N 1
ATOM 745 C CA . ALA A 1 90 ? -8.391 1.937 5.379 1 92 90 ALA A CA 1
ATOM 746 C C . ALA A 1 90 ? -9.055 0.739 6.051 1 92 90 ALA A C 1
ATOM 748 O O . ALA A 1 90 ? -10.281 0.583 5.988 1 92 90 ALA A O 1
ATOM 749 N N . THR A 1 91 ? -8.25 -0.108 6.617 1 90 91 THR A N 1
ATOM 750 C CA . THR A 1 91 ? -8.781 -1.136 7.504 1 90 91 THR A CA 1
ATOM 751 C C . THR A 1 91 ? -8.992 -0.577 8.906 1 90 91 THR A C 1
ATOM 753 O O . THR A 1 91 ? -8.094 0.038 9.484 1 90 91 THR A O 1
ATOM 756 N N . ASN A 1 92 ? -10.156 -0.752 9.367 1 88.94 92 ASN A N 1
ATOM 757 C CA . ASN A 1 92 ? -10.57 -0.26 10.68 1 88.94 92 ASN A CA 1
ATOM 758 C C . ASN A 1 92 ? -10.945 -1.405 11.617 1 88.94 92 ASN A C 1
ATOM 760 O O . ASN A 1 92 ? -11.859 -2.174 11.328 1 88.94 92 ASN A O 1
ATOM 764 N N . SER A 1 93 ? -10.133 -1.535 12.734 1 85 93 SER A N 1
ATOM 765 C CA . SER A 1 93 ? -10.398 -2.617 13.68 1 85 93 SER A CA 1
ATOM 766 C C . SER A 1 93 ? -10.945 -2.078 14.992 1 85 93 SER A C 1
ATOM 768 O O . SER A 1 93 ? -10.281 -1.295 15.672 1 85 93 SER A O 1
ATOM 770 N N . ASP A 1 94 ? -12.211 -2.449 15.211 1 73.69 94 ASP A N 1
ATOM 771 C CA . ASP A 1 94 ? -12.875 -2.059 16.453 1 73.69 94 ASP A CA 1
ATOM 772 C C . ASP A 1 94 ? -12.633 -3.09 17.547 1 73.69 94 ASP A C 1
ATOM 774 O O . ASP A 1 94 ? -13.039 -4.246 17.422 1 73.69 94 ASP A O 1
ATOM 778 N N . ASN A 1 95 ? -11.797 -2.793 18.547 1 63.72 95 ASN A N 1
ATOM 779 C CA . ASN A 1 95 ? -11.516 -3.713 19.641 1 63.72 95 ASN A CA 1
ATOM 780 C C . ASN A 1 95 ? -12.586 -3.643 20.719 1 63.72 95 ASN A C 1
ATOM 782 O O . ASN A 1 95 ? -12.508 -4.355 21.719 1 63.72 95 ASN A O 1
ATOM 786 N N . ALA A 1 96 ? -13.43 -2.684 20.75 1 57 96 ALA A N 1
ATOM 787 C CA . ALA A 1 96 ? -14.367 -2.561 21.859 1 57 96 ALA A CA 1
ATOM 788 C C . ALA A 1 96 ? -15.18 -3.842 22.031 1 57 96 ALA A C 1
ATOM 790 O O . ALA A 1 96 ? -15.609 -4.164 23.141 1 57 96 ALA A O 1
ATOM 791 N N . ASN A 1 97 ? -15.57 -4.453 20.922 1 52.59 97 ASN A N 1
ATOM 792 C CA . ASN A 1 97 ? -16.469 -5.586 21.141 1 52.59 97 ASN A CA 1
ATOM 793 C C . ASN A 1 97 ? -15.711 -6.914 21.078 1 52.59 97 ASN A C 1
ATOM 795 O O . ASN A 1 97 ? -14.664 -7.004 20.438 1 52.59 97 ASN A O 1
ATOM 799 N N . ALA A 1 98 ? -15.984 -7.82 22.094 1 52.19 98 ALA A N 1
ATOM 800 C CA . ALA A 1 98 ? -15.5 -9.188 22.25 1 52.19 98 ALA A CA 1
ATOM 801 C C . ALA A 1 98 ? -15.227 -9.836 20.906 1 52.19 98 ALA A C 1
ATOM 803 O O . ALA A 1 98 ? -14.406 -10.75 20.797 1 52.19 98 ALA A O 1
ATOM 804 N N . GLN A 1 99 ? -15.93 -9.414 19.891 1 55.03 99 GLN A N 1
ATOM 805 C CA . GLN A 1 99 ? -15.688 -9.961 18.562 1 55.03 99 GLN A CA 1
ATOM 806 C C . GLN A 1 99 ? -14.922 -8.961 17.688 1 55.03 99 GLN A C 1
ATOM 808 O O . GLN A 1 99 ? -15.484 -7.949 17.266 1 55.03 99 GLN A O 1
ATOM 813 N N . GLN A 1 100 ? -13.672 -8.836 17.734 1 59.34 100 GLN A N 1
ATOM 814 C CA . GLN A 1 100 ? -12.852 -7.957 16.906 1 59.34 100 GLN A CA 1
ATOM 815 C C . GLN A 1 100 ? -13.359 -7.918 15.461 1 59.34 100 GLN A C 1
ATOM 817 O O . GLN A 1 100 ? -13.352 -8.938 14.773 1 59.34 100 GLN A O 1
ATOM 822 N N . LYS A 1 101 ? -14.188 -6.805 15.18 1 74.56 101 LYS A N 1
ATOM 823 C CA . LYS A 1 101 ? -14.695 -6.629 13.82 1 74.56 101 LYS A CA 1
ATOM 824 C C . LYS A 1 101 ? -13.812 -5.672 13.023 1 74.56 101 LYS A C 1
ATOM 826 O O . LYS A 1 101 ? -13.461 -4.594 13.508 1 74.56 101 LYS A O 1
ATOM 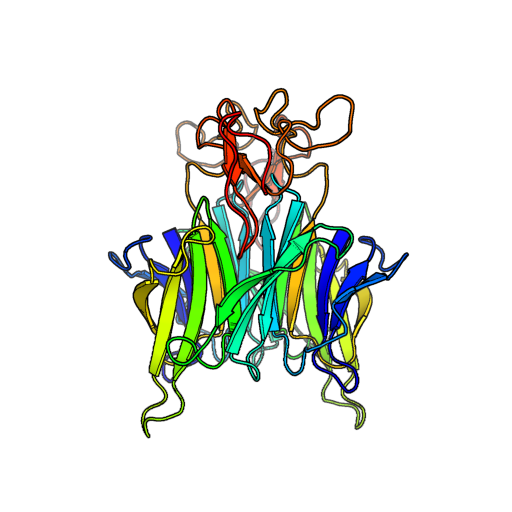831 N N . THR A 1 102 ? -13.219 -6.184 12 1 85.75 102 THR A N 1
ATOM 832 C CA . THR A 1 102 ? -12.43 -5.344 11.109 1 85.75 102 THR A CA 1
ATOM 833 C C . THR A 1 102 ? -13.211 -5.004 9.844 1 85.75 102 THR A C 1
ATOM 835 O O . THR A 1 102 ? -13.969 -5.836 9.336 1 85.75 102 THR A O 1
ATOM 838 N N . SER A 1 103 ? -13.18 -3.773 9.5 1 88.12 103 SER A N 1
ATOM 839 C CA . SER A 1 103 ? -13.852 -3.312 8.289 1 88.12 103 SER A CA 1
ATOM 840 C C . SER A 1 103 ? -12.906 -2.514 7.402 1 88.12 103 SER A C 1
ATOM 842 O O . SER A 1 103 ? -11.891 -1.987 7.875 1 88.12 103 SER A O 1
ATOM 844 N N . VAL A 1 104 ? -13.25 -2.541 6.148 1 88.94 104 VAL A N 1
ATOM 845 C CA . VAL A 1 104 ? -12.68 -1.562 5.234 1 88.94 104 VAL A CA 1
ATOM 846 C C . VAL A 1 104 ? -13.57 -0.329 5.164 1 88.94 104 VAL A C 1
ATOM 848 O O . VAL A 1 104 ? -14.773 -0.44 4.895 1 88.94 104 VAL A O 1
ATOM 851 N N . ILE A 1 105 ? -12.977 0.78 5.398 1 89.81 105 ILE A N 1
ATOM 852 C CA . ILE A 1 105 ? -13.742 2.021 5.391 1 89.81 105 ILE A CA 1
ATOM 853 C C . ILE A 1 105 ? -13.25 2.922 4.258 1 89.81 105 ILE A C 1
ATOM 855 O O . ILE A 1 105 ? -12.141 2.748 3.756 1 89.81 105 ILE A O 1
ATOM 859 N N . ARG A 1 106 ? -14.078 3.838 3.898 1 88.31 106 ARG A N 1
ATOM 860 C CA . ARG A 1 106 ? -13.773 4.883 2.928 1 88.31 106 ARG A CA 1
ATOM 861 C C . ARG A 1 106 ? -14.062 6.266 3.502 1 88.31 106 ARG A C 1
ATOM 863 O O . ARG A 1 106 ? -15.102 6.477 4.129 1 88.31 106 ARG A O 1
ATOM 870 N N . VAL A 1 107 ? -13.109 7.145 3.312 1 89.69 107 VAL A N 1
ATOM 871 C CA . VAL A 1 107 ? -13.242 8.508 3.807 1 89.69 107 VAL A CA 1
ATOM 872 C C . VAL A 1 107 ? -12.875 9.5 2.703 1 89.69 107 VAL A C 1
ATOM 874 O O . VAL A 1 107 ? -11.891 9.297 1.986 1 89.69 107 VAL A O 1
ATOM 877 N N . ASN A 1 108 ? -13.758 10.469 2.588 1 85.06 108 ASN A N 1
ATOM 878 C CA . ASN A 1 108 ? -13.391 11.547 1.677 1 85.06 108 ASN A CA 1
ATOM 879 C C . ASN A 1 108 ? -12.25 12.391 2.236 1 85.06 108 ASN A C 1
ATOM 881 O O . ASN A 1 108 ? -12.328 12.883 3.365 1 85.06 108 ASN A O 1
ATOM 885 N N . ARG A 1 109 ? -11.219 12.5 1.516 1 84.88 109 ARG A N 1
ATOM 886 C CA . ARG A 1 109 ? -10.016 13.125 2.053 1 84.88 109 ARG A CA 1
ATOM 887 C C . ARG A 1 109 ? -10.141 14.641 2.062 1 84.88 109 ARG A C 1
ATOM 889 O O . ARG A 1 109 ? -9.258 15.336 2.568 1 84.88 109 ARG A O 1
ATOM 896 N N . PHE A 1 110 ? -11.281 15.117 1.54 1 72.94 110 PHE A N 1
ATOM 897 C CA . PHE A 1 110 ? -11.492 16.562 1.515 1 72.94 110 PHE A CA 1
ATOM 898 C C . PHE A 1 110 ? -12.664 16.953 2.414 1 72.94 110 PHE A C 1
ATOM 900 O O . PHE A 1 110 ? -12.852 18.125 2.723 1 72.94 110 PHE A O 1
ATOM 907 N N . ASN A 1 111 ? -13.438 16.031 2.602 1 71.19 111 ASN A N 1
ATOM 908 C CA . ASN A 1 111 ? -14.594 16.203 3.475 1 71.19 111 ASN A CA 1
ATOM 909 C C . ASN A 1 111 ? -14.688 15.078 4.504 1 71.19 111 ASN A C 1
ATOM 911 O O . ASN A 1 111 ? -15.289 14.039 4.246 1 71.19 111 ASN A O 1
ATOM 915 N N . SER A 1 112 ? -14.25 15.312 5.629 1 68.19 112 SER A N 1
ATOM 916 C CA . SER A 1 112 ? -14.086 14.281 6.645 1 68.19 112 SER A CA 1
ATOM 917 C C . SER A 1 112 ? -15.43 13.688 7.051 1 68.19 112 SER A C 1
ATOM 919 O O . SER A 1 112 ? -15.484 12.633 7.695 1 68.19 112 SER A O 1
ATOM 921 N N . THR A 1 113 ? -16.422 14.281 6.613 1 72.12 113 THR A N 1
ATOM 922 C CA . THR A 1 113 ? -17.734 13.812 7.043 1 72.12 113 THR A CA 1
ATOM 923 C C . THR A 1 113 ? -18.219 12.664 6.156 1 72.12 113 THR A C 1
ATOM 925 O O . THR A 1 113 ? -19.141 11.93 6.531 1 72.12 113 THR A O 1
ATOM 928 N N . GLU A 1 114 ? -17.672 12.555 5.105 1 79.44 114 GLU A N 1
ATOM 929 C CA . GLU A 1 114 ? -18.062 11.453 4.238 1 79.44 114 GLU A CA 1
ATOM 930 C C . GLU A 1 114 ? -17.281 10.18 4.582 1 79.44 114 GLU A C 1
ATOM 932 O O . GLU A 1 114 ? -16.156 9.984 4.121 1 79.44 114 GLU A O 1
ATOM 937 N N . TYR A 1 115 ? -17.906 9.414 5.441 1 84.31 115 TYR A N 1
ATOM 938 C CA . TYR A 1 115 ? -17.375 8.156 5.965 1 84.31 115 TYR A CA 1
ATOM 939 C C . TYR A 1 115 ? -18.312 6.996 5.648 1 84.31 115 TYR A C 1
ATOM 941 O O . TYR A 1 115 ? -19.516 7.105 5.824 1 84.31 115 TYR A O 1
ATOM 949 N N . GLN A 1 116 ? -17.781 5.879 5.094 1 86.56 116 GLN A N 1
ATOM 950 C CA . GLN A 1 116 ? -18.578 4.711 4.766 1 86.56 116 GLN A CA 1
ATOM 951 C C . GLN A 1 116 ? -17.812 3.418 5.043 1 86.56 116 GLN A C 1
ATOM 953 O O . GLN A 1 116 ? -16.609 3.336 4.785 1 86.56 116 GLN A O 1
ATOM 958 N N . VAL A 1 117 ? -18.547 2.406 5.559 1 85.88 117 VAL A N 1
ATOM 959 C CA . VAL A 1 117 ? -18 1.052 5.629 1 85.88 117 VAL A CA 1
ATOM 960 C C . VAL A 1 117 ? -18.219 0.345 4.293 1 85.88 117 VAL A C 1
ATOM 962 O O . VAL A 1 117 ? -19.344 0.229 3.812 1 85.88 117 VAL A O 1
ATOM 965 N N . VAL A 1 118 ? -17.188 -0.042 3.695 1 84.38 118 VAL A N 1
ATOM 966 C CA . VAL A 1 118 ? -17.219 -0.648 2.369 1 84.38 118 VAL A CA 1
ATOM 967 C C . VAL A 1 118 ? -17.516 -2.143 2.492 1 84.38 118 VAL A C 1
ATOM 969 O O . VAL A 1 118 ? -18.328 -2.688 1.737 1 84.38 118 VAL A O 1
ATOM 972 N N . THR A 1 119 ? -16.797 -2.812 3.334 1 84.62 119 THR A N 1
ATOM 973 C CA . THR A 1 119 ? -16.969 -4.242 3.572 1 84.62 119 THR A CA 1
ATOM 974 C C . THR A 1 119 ? -16.375 -4.645 4.914 1 84.62 119 THR A C 1
ATOM 976 O O . THR A 1 119 ? -15.586 -3.893 5.5 1 84.62 119 THR A O 1
ATOM 979 N N . ARG A 1 120 ? -16.703 -5.898 5.375 1 84.81 120 ARG A N 1
ATOM 980 C CA . ARG A 1 120 ? -16.172 -6.418 6.625 1 84.81 120 ARG A CA 1
ATOM 981 C C . ARG A 1 120 ? -15.156 -7.527 6.367 1 84.81 120 ARG A C 1
ATOM 983 O O . ARG A 1 120 ? -15.336 -8.336 5.457 1 84.81 120 ARG A O 1
ATOM 990 N N . VAL A 1 121 ? -14.148 -7.445 7.141 1 82.62 121 VAL A N 1
ATOM 991 C CA . VAL A 1 121 ? -13.141 -8.492 7.086 1 82.62 121 VAL A CA 1
ATOM 992 C C . VAL A 1 121 ? -12.922 -9.086 8.477 1 82.62 121 VAL A C 1
ATOM 994 O O . VAL A 1 121 ? -13.258 -8.453 9.484 1 82.62 121 VAL A O 1
ATOM 997 N N . ASP A 1 122 ? -12.484 -10.273 8.586 1 80.25 122 ASP A N 1
ATOM 998 C CA . ASP A 1 122 ? -12.258 -10.883 9.891 1 80.25 122 ASP A CA 1
ATOM 999 C C . ASP A 1 122 ? -11.062 -10.242 10.602 1 80.25 122 ASP A C 1
ATOM 1001 O O . ASP A 1 122 ? -11.203 -9.711 11.703 1 80.25 122 ASP A O 1
ATOM 1005 N N . LYS A 1 123 ? -9.875 -10.352 10.062 1 79.75 123 LYS A N 1
ATOM 1006 C CA . LYS A 1 123 ? -8.672 -9.648 10.484 1 79.75 123 LYS A CA 1
ATOM 1007 C C . LYS A 1 123 ? -7.934 -9.047 9.289 1 79.75 123 LYS A C 1
ATOM 1009 O O . LYS A 1 123 ? -7.383 -9.781 8.461 1 79.75 123 LYS A O 1
ATOM 1014 N N . GLY A 1 124 ? -8.008 -7.746 9.266 1 73.25 124 GLY A N 1
ATOM 1015 C CA . GLY A 1 124 ? -7.512 -7.062 8.078 1 73.25 124 GLY A CA 1
ATOM 1016 C C . GLY A 1 124 ? -6.016 -6.82 8.117 1 73.25 124 GLY A C 1
ATOM 1017 O O . GLY A 1 124 ? -5.473 -6.398 9.133 1 73.25 124 GLY A O 1
ATOM 1018 N N . GLY A 1 125 ? -5.383 -7.047 7.066 1 77.19 125 GLY A N 1
ATOM 1019 C CA . GLY A 1 125 ? -3.988 -6.688 6.859 1 77.19 125 GLY A CA 1
ATOM 1020 C C . GLY A 1 125 ? -3.812 -5.422 6.039 1 77.19 125 GLY A C 1
ATOM 1021 O O . GLY A 1 125 ? -4.109 -4.324 6.512 1 77.19 125 GLY A O 1
ATOM 1022 N N . ALA A 1 126 ? -3.389 -5.602 4.824 1 83.38 126 ALA A N 1
ATOM 1023 C CA . ALA A 1 126 ? -3.178 -4.461 3.938 1 83.38 126 ALA A CA 1
ATOM 1024 C C . ALA A 1 126 ? -4.223 -4.426 2.826 1 83.38 126 ALA A C 1
ATOM 1026 O O . ALA A 1 126 ? -4.926 -5.414 2.596 1 83.38 126 ALA A O 1
ATOM 1027 N N . LEU A 1 127 ? -4.402 -3.303 2.217 1 81.75 127 LEU A N 1
ATOM 1028 C CA . LEU A 1 127 ? -5.344 -3.164 1.113 1 81.75 127 LEU A CA 1
ATOM 1029 C C . LEU A 1 127 ? -4.777 -2.264 0.021 1 81.75 127 LEU A C 1
ATOM 1031 O O . LEU A 1 127 ? -3.914 -1.424 0.289 1 81.75 127 LEU A O 1
ATOM 1035 N N . HIS A 1 128 ? -5.199 -2.541 -1.173 1 80.88 128 HIS A N 1
ATOM 1036 C CA . HIS A 1 128 ? -4.871 -1.705 -2.322 1 80.88 128 HIS A CA 1
ATOM 1037 C C . HIS A 1 128 ? -6.051 -1.597 -3.281 1 80.88 128 HIS A C 1
ATOM 1039 O O . HIS A 1 128 ? -6.934 -2.459 -3.287 1 80.88 128 HIS A O 1
ATOM 1045 N N . ILE A 1 129 ? -6.117 -0.541 -3.988 1 67.06 129 ILE A N 1
ATOM 1046 C CA . ILE A 1 129 ? -7.223 -0.296 -4.91 1 67.06 129 ILE A CA 1
ATOM 1047 C C . ILE A 1 129 ? -6.711 -0.337 -6.348 1 67.06 129 ILE A C 1
ATOM 1049 O O . ILE A 1 129 ? -5.625 0.169 -6.645 1 67.06 129 ILE A O 1
ATOM 1053 N N . TYR A 1 130 ? -7.418 -1.122 -7.082 1 64 130 TYR A N 1
ATOM 1054 C CA . TYR A 1 130 ? -7.246 -1.106 -8.531 1 64 130 TYR A CA 1
ATOM 1055 C C . TYR A 1 130 ? -8.414 -0.411 -9.211 1 64 130 TYR A C 1
ATOM 1057 O O . TYR A 1 130 ? -9.578 -0.698 -8.914 1 64 130 TYR A O 1
ATOM 1065 N N . HIS A 1 131 ? -8.227 0.667 -9.852 1 51.34 131 HIS A N 1
ATOM 1066 C CA . HIS A 1 131 ? -9.266 1.175 -10.734 1 51.34 131 HIS A CA 1
ATOM 1067 C C . HIS A 1 131 ? -8.727 1.429 -12.141 1 51.34 131 HIS A C 1
ATOM 1069 O O . HIS A 1 131 ? -7.625 1.952 -12.297 1 51.34 131 HIS A O 1
ATOM 1075 N N . GLN A 1 132 ? -9.375 0.691 -13.078 1 42.78 132 GLN A N 1
ATOM 1076 C CA . GLN A 1 132 ? -9.023 0.875 -14.484 1 42.78 132 GLN A CA 1
ATOM 1077 C C . GLN A 1 132 ? -8.758 2.344 -14.797 1 42.78 132 GLN A C 1
ATOM 1079 O O . GLN A 1 132 ? -7.891 2.66 -15.609 1 42.78 132 GLN A O 1
ATOM 1084 N N . ARG A 1 133 ? -9.523 3.258 -14.312 1 38.53 133 ARG A N 1
ATOM 1085 C CA . ARG A 1 133 ? -9.383 4.66 -14.688 1 38.53 133 ARG A CA 1
ATOM 1086 C C . ARG A 1 133 ? -8.094 5.25 -14.133 1 38.53 133 ARG A C 1
ATOM 1088 O O . ARG A 1 133 ? -7.723 6.379 -14.469 1 38.53 133 ARG A O 1
ATOM 1095 N N . ARG A 1 134 ? -7.797 4.953 -13.031 1 38.88 134 ARG A N 1
ATOM 1096 C CA . ARG A 1 134 ? -6.641 5.613 -12.43 1 38.88 134 ARG A CA 1
ATOM 1097 C C . ARG A 1 134 ? -5.406 5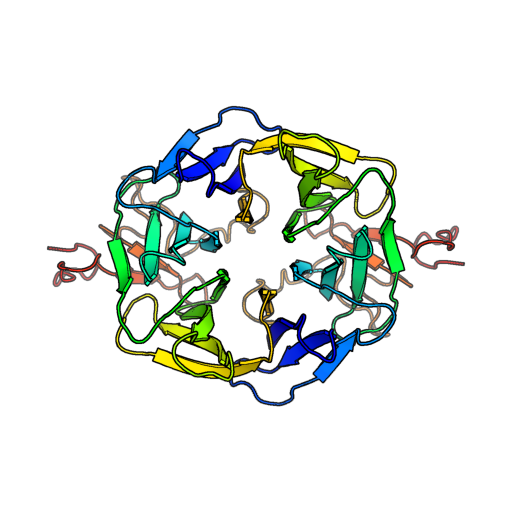.461 -13.312 1 38.88 134 ARG A C 1
ATOM 1099 O O . ARG A 1 134 ? -4.402 6.145 -13.109 1 38.88 134 ARG A O 1
ATOM 1106 N N . GLN A 1 135 ? -5.164 4.227 -13.609 1 36.84 135 GLN A N 1
ATOM 1107 C CA . GLN A 1 135 ? -3.908 4.176 -14.352 1 36.84 135 GLN A CA 1
ATOM 1108 C C . GLN A 1 135 ? -4.062 4.793 -15.734 1 36.84 135 GLN A C 1
ATOM 1110 O O . GLN A 1 135 ? -4.973 4.43 -16.484 1 36.84 135 GLN A O 1
ATOM 1115 N N . PRO A 1 136 ? -3.787 6.016 -15.852 1 36.19 136 PRO A N 1
ATOM 1116 C CA . PRO A 1 136 ? -3.818 6.41 -17.266 1 36.19 136 PRO A CA 1
ATOM 1117 C C . PRO A 1 136 ? -3.555 5.242 -18.203 1 36.19 136 PRO A C 1
ATOM 1119 O O . PRO A 1 136 ? -2.689 4.406 -17.938 1 36.19 136 PRO A O 1
ATOM 1122 N N . THR A 1 137 ? -4.723 4.719 -18.719 1 39.62 137 THR A N 1
ATOM 1123 C CA . THR A 1 137 ? -4.426 3.82 -19.828 1 39.62 137 THR A CA 1
ATOM 1124 C C . THR A 1 137 ? -3.16 4.262 -20.562 1 39.62 137 THR A C 1
ATOM 1126 O O . THR A 1 137 ? -3.111 5.363 -21.125 1 39.62 137 THR A O 1
ATOM 1129 N N . VAL A 1 138 ? -2.121 4.148 -19.922 1 41.78 138 VAL A N 1
ATOM 1130 C CA . VAL A 1 138 ? -1.072 4.367 -20.906 1 41.78 138 VAL A CA 1
ATOM 1131 C C . VAL A 1 138 ? -1.504 3.785 -22.25 1 41.78 138 VAL A C 1
ATOM 1133 O O . VAL A 1 138 ? -1.636 2.566 -22.391 1 41.78 138 VAL A O 1
ATOM 1136 N N . ARG A 1 139 ? -2.449 4.5 -22.766 1 45.94 139 ARG A N 1
ATOM 1137 C CA . ARG A 1 139 ? -2.795 4.098 -24.125 1 45.94 139 ARG A CA 1
ATOM 1138 C C . ARG A 1 139 ? -1.543 3.801 -24.938 1 45.94 139 ARG A C 1
ATOM 1140 O O . ARG A 1 139 ? -0.51 4.449 -24.766 1 45.94 139 ARG A O 1
ATOM 1147 N N . SER A 1 140 ? -1.684 2.68 -25.656 1 59.12 140 SER A N 1
ATOM 1148 C CA . SER A 1 140 ? -0.704 2.244 -26.641 1 59.12 140 SER A CA 1
ATOM 1149 C C . SER A 1 140 ? 0.588 1.784 -25.969 1 59.12 140 SER A C 1
ATOM 1151 O O . SER A 1 140 ? 1.68 2.193 -26.375 1 59.12 140 SER A O 1
ATOM 1153 N N . HIS A 1 141 ? 0.295 1.13 -24.781 1 61.09 141 HIS A N 1
ATOM 1154 C CA . HIS A 1 141 ? 1.518 0.588 -24.203 1 61.09 141 HIS A CA 1
ATOM 1155 C C . HIS A 1 141 ? 1.795 -0.821 -24.703 1 61.09 141 HIS A C 1
ATOM 1157 O O . HIS A 1 141 ? 0.897 -1.481 -25.234 1 61.09 141 HIS A O 1
ATOM 1163 N N . ALA A 1 142 ? 3.051 -1.156 -24.484 1 66.19 142 ALA A N 1
ATOM 1164 C CA . ALA A 1 142 ? 3.568 -2.354 -25.141 1 66.19 142 ALA A CA 1
ATOM 1165 C C . ALA A 1 142 ? 2.934 -3.615 -24.547 1 66.19 142 ALA A C 1
ATOM 1167 O O . ALA A 1 142 ? 3.012 -4.688 -25.156 1 66.19 142 ALA A O 1
ATOM 1168 N N . CYS A 1 143 ? 2.188 -3.479 -23.406 1 67.25 143 CYS A N 1
ATOM 1169 C CA . CYS A 1 143 ? 1.578 -4.68 -22.844 1 67.25 143 CYS A CA 1
ATOM 1170 C C . CYS A 1 143 ? 0.064 -4.652 -23.016 1 67.25 143 CYS A C 1
ATOM 1172 O O . CYS A 1 143 ? -0.661 -5.309 -22.266 1 67.25 143 CYS A O 1
ATOM 1174 N N . GLU A 1 144 ? -0.361 -3.869 -23.859 1 69.75 144 GLU A N 1
ATOM 1175 C CA . GLU A 1 144 ? -1.777 -3.955 -24.203 1 69.75 144 GLU A CA 1
ATOM 1176 C C . GLU A 1 144 ? -2.152 -5.367 -24.641 1 69.75 144 GLU A C 1
ATOM 1178 O O . GLU A 1 144 ? -1.396 -6.02 -25.359 1 69.75 144 GLU A O 1
ATOM 1183 N N . PRO A 1 145 ? -3.279 -5.77 -24.188 1 68.62 145 PRO A N 1
ATOM 1184 C CA . PRO A 1 145 ? -3.666 -7.125 -24.578 1 68.62 145 PRO A CA 1
ATOM 1185 C C . PRO A 1 145 ? -3.801 -7.289 -26.094 1 68.62 145 PRO A C 1
ATOM 1187 O O . PRO A 1 145 ? -4.297 -6.387 -26.781 1 68.62 145 PRO A O 1
ATOM 1190 N N . ASP A 1 146 ? -3.244 -8.422 -26.516 1 73.06 146 ASP A N 1
ATOM 1191 C CA . ASP A 1 146 ? -3.391 -8.719 -27.938 1 73.06 146 ASP A 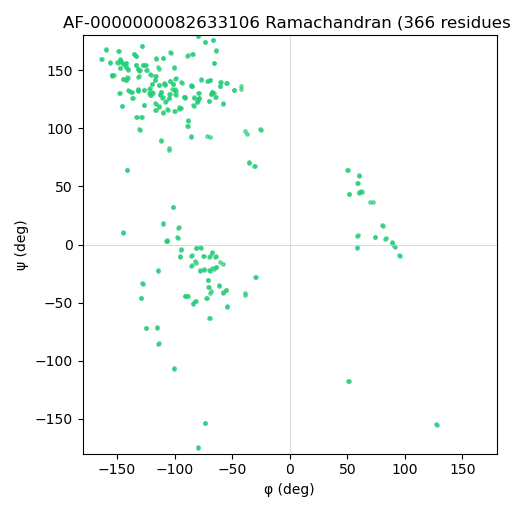CA 1
ATOM 1192 C C . ASP A 1 146 ? -4.77 -9.297 -28.234 1 73.06 146 ASP A C 1
ATOM 1194 O O . ASP A 1 146 ? -5.672 -9.242 -27.406 1 73.06 146 ASP A O 1
ATOM 1198 N N . GLN A 1 147 ? -4.973 -9.727 -29.484 1 74.31 147 GLN A N 1
ATOM 1199 C CA . GLN A 1 147 ? -6.27 -10.203 -29.953 1 74.31 147 GLN A CA 1
ATOM 1200 C C . GLN A 1 147 ? -6.734 -11.406 -29.141 1 74.31 147 GLN A C 1
ATOM 1202 O O . GLN A 1 147 ? -7.926 -11.734 -29.141 1 74.31 147 GLN A O 1
ATOM 1207 N N . PHE A 1 148 ? -5.824 -12.031 -28.375 1 70.44 148 PHE A N 1
ATOM 1208 C CA . PHE A 1 148 ? -6.172 -13.211 -27.594 1 70.44 148 PHE A CA 1
ATOM 1209 C C . PHE A 1 148 ? -6.227 -12.867 -26.109 1 70.44 148 PHE A C 1
ATOM 1211 O O . PHE A 1 148 ? -6.273 -13.758 -25.266 1 70.44 148 PHE A O 1
ATOM 1218 N N . GLY A 1 149 ? -6.016 -11.625 -25.875 1 67.62 149 GLY A N 1
ATOM 1219 C CA . GLY A 1 149 ? -6.145 -11.164 -24.5 1 67.62 149 GLY A CA 1
ATOM 1220 C C . GLY A 1 149 ? -4.852 -11.273 -23.703 1 67.62 149 GLY A C 1
ATOM 1221 O O . GLY A 1 149 ? -4.848 -11.117 -22.484 1 67.62 149 GLY A O 1
ATOM 1222 N N . LYS A 1 150 ? -3.846 -11.711 -24.359 1 69.81 150 LYS A N 1
ATOM 1223 C CA . LYS A 1 150 ? -2.564 -11.852 -23.688 1 69.81 150 LYS A CA 1
ATOM 1224 C C . LYS A 1 150 ? -1.851 -10.5 -23.578 1 69.81 150 LYS A C 1
ATOM 1226 O O . LYS A 1 150 ? -1.632 -9.828 -24.578 1 69.81 150 LYS A O 1
ATOM 1231 N N . PRO A 1 151 ? -1.512 -10.102 -22.484 1 68.38 151 PRO A N 1
ATOM 1232 C CA . PRO A 1 151 ? -0.789 -8.836 -22.359 1 68.38 151 PRO A CA 1
ATOM 1233 C C . PRO A 1 151 ? 0.51 -8.805 -23.156 1 68.38 151 PRO A C 1
ATOM 1235 O O . PRO A 1 151 ? 1.406 -9.617 -22.922 1 68.38 151 PRO A O 1
ATOM 1238 N N . GLY A 1 152 ? 0.564 -7.805 -24.078 1 75.12 152 GLY A N 1
ATOM 1239 C CA . GLY A 1 152 ? 1.765 -7.664 -24.891 1 75.12 152 GLY A CA 1
ATOM 1240 C C . GLY A 1 152 ? 2.084 -8.898 -25.703 1 75.12 152 GLY A C 1
ATOM 1241 O O . GLY A 1 152 ? 3.184 -9.023 -26.25 1 75.12 152 GLY A O 1
ATOM 1242 N N . GLY A 1 153 ? 1.157 -9.859 -25.688 1 79 153 GLY A N 1
ATOM 1243 C CA . GLY A 1 153 ? 1.351 -11.109 -26.406 1 79 153 GLY A CA 1
ATOM 1244 C C . GLY A 1 153 ? 2.166 -12.125 -25.625 1 79 153 GLY A C 1
ATOM 1245 O O . GLY A 1 153 ? 2.551 -13.164 -26.172 1 79 153 GLY A O 1
ATOM 1246 N N . CYS A 1 154 ? 2.479 -11.812 -24.438 1 77.38 154 CYS A N 1
ATOM 1247 C CA . CYS A 1 154 ? 3.252 -12.727 -23.594 1 77.38 154 CYS A CA 1
ATOM 1248 C C . CYS A 1 154 ? 2.377 -13.852 -23.062 1 77.38 154 CYS A C 1
ATOM 1250 O O . CYS A 1 154 ? 1.216 -13.625 -22.719 1 77.38 154 CYS A O 1
ATOM 1252 N N . SER A 1 155 ? 2.939 -15.086 -23 1 75.75 155 SER A N 1
ATOM 1253 C CA . SER A 1 155 ? 2.168 -16.219 -22.5 1 75.75 155 SER A CA 1
ATOM 1254 C C . SER A 1 155 ? 1.911 -16.109 -21 1 75.75 155 SER A C 1
ATOM 1256 O O . SER A 1 155 ? 0.877 -16.562 -20.516 1 75.75 155 SER A O 1
ATOM 1258 N N . ASP A 1 156 ? 2.908 -15.594 -20.359 1 68.88 156 ASP A N 1
ATOM 1259 C CA . ASP A 1 156 ? 2.797 -15.555 -18.906 1 68.88 156 ASP A CA 1
ATOM 1260 C C . ASP A 1 156 ? 2.711 -14.109 -18.391 1 68.88 156 ASP A C 1
ATOM 1262 O O . ASP A 1 156 ? 1.614 -13.578 -18.219 1 68.88 156 ASP A O 1
ATOM 1266 N N . ILE A 1 157 ? 3.842 -13.508 -18.219 1 65.88 157 ILE A N 1
ATOM 1267 C CA . ILE A 1 157 ? 3.885 -12.195 -17.594 1 65.88 157 ILE A CA 1
ATOM 1268 C C . ILE A 1 157 ? 4.43 -11.164 -18.578 1 65.88 157 ILE A C 1
ATOM 1270 O O . ILE A 1 157 ? 5.434 -11.406 -19.25 1 65.88 157 ILE A O 1
ATOM 1274 N N . CYS A 1 158 ? 3.752 -10.156 -18.891 1 66.94 158 CYS A N 1
ATOM 1275 C CA . CYS A 1 158 ? 4.227 -9.008 -19.656 1 66.94 158 CYS A CA 1
ATOM 1276 C C . CYS A 1 158 ? 4.66 -7.875 -18.734 1 66.94 158 CYS A C 1
ATOM 1278 O O . CYS A 1 158 ? 3.871 -7.398 -17.922 1 66.94 158 CYS A O 1
ATOM 1280 N N . LEU A 1 159 ? 5.871 -7.551 -18.828 1 64.25 159 LEU A N 1
ATOM 1281 C CA . LEU A 1 159 ? 6.402 -6.453 -18.016 1 64.25 159 LEU A CA 1
ATOM 1282 C C . LEU A 1 159 ? 6.684 -5.23 -18.875 1 64.25 159 LEU A C 1
ATOM 1284 O O . LEU A 1 159 ? 7.422 -5.312 -19.859 1 64.25 159 LEU A O 1
ATOM 1288 N N . LEU A 1 160 ? 6.094 -4.16 -18.547 1 60.41 160 LEU A N 1
ATOM 1289 C CA . LEU A 1 160 ? 6.27 -2.922 -19.297 1 60.41 160 LEU A CA 1
ATOM 1290 C C . LEU A 1 160 ? 7.586 -2.246 -18.922 1 60.41 160 LEU A C 1
ATOM 1292 O O . LEU A 1 160 ? 7.965 -2.211 -17.75 1 60.41 160 LEU A O 1
ATOM 1296 N N . GLY A 1 161 ? 8.242 -1.941 -20.062 1 56.47 161 GLY A N 1
ATOM 1297 C CA . GLY A 1 161 ? 9.414 -1.111 -19.844 1 56.47 161 GLY A CA 1
ATOM 1298 C C . GLY A 1 161 ? 9.078 0.281 -19.344 1 56.47 161 GLY A C 1
ATOM 1299 O O . GLY A 1 161 ? 7.906 0.669 -19.328 1 56.47 161 GLY A O 1
ATOM 1300 N N . ASN A 1 162 ? 10.156 1.013 -19.062 1 54.19 162 ASN A N 1
ATOM 1301 C CA . ASN A 1 162 ? 10.008 2.34 -18.484 1 54.19 162 ASN A CA 1
ATOM 1302 C C . ASN A 1 162 ? 9.25 3.281 -19.406 1 54.19 162 ASN A C 1
ATOM 1304 O O . ASN A 1 162 ? 8.461 4.113 -18.953 1 54.19 162 ASN A O 1
ATOM 1308 N N . SER A 1 163 ? 9.508 3.074 -20.703 1 52.62 163 SER A N 1
ATOM 1309 C CA . SER A 1 163 ? 8.891 3.955 -21.688 1 52.62 163 SER A CA 1
ATOM 1310 C C . SER A 1 163 ? 7.453 3.539 -21.984 1 52.62 163 SER A C 1
ATOM 1312 O O . SER A 1 163 ? 6.715 4.266 -22.641 1 52.62 163 SER A O 1
ATOM 1314 N N . HIS A 1 164 ? 7.016 2.484 -21.406 1 59.44 164 HIS A N 1
ATOM 1315 C CA . HIS A 1 164 ? 5.719 1.854 -21.625 1 59.44 164 HIS A CA 1
ATOM 1316 C C . HIS A 1 164 ? 5.543 1.454 -23.094 1 59.44 164 HIS A C 1
ATOM 1318 O O . HIS A 1 164 ? 4.484 0.948 -23.469 1 59.44 164 HIS A O 1
ATOM 1324 N N . LYS A 1 165 ? 6.559 1.806 -23.875 1 65.44 165 LYS A N 1
ATOM 1325 C CA . LYS A 1 165 ? 6.508 1.451 -25.281 1 65.44 165 LYS A CA 1
ATOM 1326 C C . LYS A 1 165 ? 7.258 0.15 -25.562 1 65.44 165 LYS A C 1
ATOM 1328 O O . LYS A 1 165 ? 7.219 -0.376 -26.672 1 65.44 165 LYS A O 1
ATOM 1333 N N . THR A 1 166 ? 7.949 -0.266 -24.594 1 68.62 166 THR A N 1
ATOM 1334 C CA . THR A 1 166 ? 8.672 -1.53 -24.703 1 68.62 166 THR A CA 1
ATOM 1335 C C . THR A 1 166 ? 8.219 -2.51 -23.625 1 68.62 166 THR A C 1
ATOM 1337 O O . THR A 1 166 ? 7.672 -2.102 -22.594 1 68.62 166 THR A O 1
ATOM 1340 N N . ARG A 1 167 ? 8.227 -3.859 -24.031 1 70.31 167 ARG A N 1
ATOM 1341 C CA . ARG A 1 167 ? 7.832 -4.883 -23.062 1 70.31 167 ARG A CA 1
ATOM 1342 C C . ARG A 1 167 ? 8.836 -6.031 -23.047 1 70.31 167 ARG A C 1
ATOM 1344 O O . ARG A 1 167 ? 9.617 -6.199 -23.984 1 70.31 167 ARG A O 1
ATOM 1351 N N . THR A 1 168 ? 8.93 -6.637 -21.906 1 70.75 168 THR A N 1
ATOM 1352 C CA . THR A 1 168 ? 9.648 -7.898 -21.766 1 70.75 168 THR A CA 1
ATOM 1353 C C . THR A 1 168 ? 8.719 -8.992 -21.234 1 70.75 168 THR A C 1
ATOM 1355 O O . THR A 1 168 ? 7.914 -8.75 -20.344 1 70.75 168 THR A O 1
ATOM 1358 N N . CYS A 1 169 ? 8.75 -10.148 -22 1 72.81 169 CYS A N 1
ATOM 1359 C CA . CYS A 1 169 ? 7.965 -11.273 -21.516 1 72.81 169 CYS A CA 1
ATOM 1360 C C . CYS A 1 169 ? 8.766 -12.102 -20.516 1 72.81 169 CYS A C 1
ATOM 1362 O O . CYS A 1 169 ? 9.961 -12.328 -20.703 1 72.81 169 CYS A O 1
ATOM 1364 N N . ARG A 1 170 ? 8.07 -12.461 -19.469 1 69.31 170 ARG A N 1
ATOM 1365 C CA . ARG A 1 170 ? 8.703 -13.305 -18.469 1 69.31 170 ARG A CA 1
ATOM 1366 C C . ARG A 1 170 ? 7.828 -14.5 -18.125 1 69.31 170 ARG A C 1
ATOM 1368 O O . ARG A 1 170 ? 6.598 -14.422 -18.188 1 69.31 170 ARG A O 1
ATOM 1375 N N . CYS A 1 171 ? 8.625 -15.531 -17.766 1 62.78 171 CYS A N 1
ATOM 1376 C CA . CYS A 1 171 ? 7.91 -16.766 -17.453 1 62.78 171 CYS A CA 1
ATOM 1377 C C . CYS A 1 171 ? 7.77 -16.953 -15.953 1 62.78 171 CYS A C 1
ATOM 1379 O O . CYS A 1 171 ? 8.594 -16.453 -15.18 1 62.78 171 CYS A O 1
ATOM 1381 N N . ARG A 1 172 ? 6.711 -17.672 -15.656 1 58.53 172 ARG A N 1
ATOM 1382 C CA . ARG A 1 172 ? 6.527 -18.078 -14.273 1 58.53 172 ARG A CA 1
ATOM 1383 C C . ARG A 1 172 ? 7.625 -19.047 -13.836 1 58.53 172 ARG A C 1
ATOM 1385 O O . ARG A 1 172 ? 8.352 -19.578 -14.672 1 58.53 172 ARG A O 1
ATOM 1392 N N . SER A 1 173 ? 7.785 -19.031 -12.508 1 55.25 173 SER A N 1
ATOM 1393 C CA . SER A 1 173 ? 8.82 -19.922 -11.992 1 55.25 173 SER A CA 1
ATOM 1394 C C . SER A 1 173 ? 8.688 -21.312 -12.578 1 55.25 173 SER A C 1
ATOM 1396 O O . SER A 1 173 ? 7.578 -21.859 -12.648 1 55.25 173 SER A O 1
ATOM 1398 N N . GLY A 1 174 ? 9.773 -21.875 -13.031 1 57.59 174 GLY A N 1
ATOM 1399 C CA . GLY A 1 174 ? 9.805 -23.234 -13.555 1 57.59 174 GLY A CA 1
ATOM 1400 C C . GLY A 1 174 ? 9.664 -23.281 -15.07 1 57.59 174 GLY A C 1
ATOM 1401 O O . GLY A 1 174 ? 9.766 -24.359 -15.664 1 57.59 174 GLY A O 1
ATOM 1402 N N . PHE A 1 175 ? 9.344 -22.188 -15.633 1 66.75 175 PHE A N 1
ATOM 1403 C CA . PHE A 1 175 ? 9.195 -22.125 -17.078 1 66.75 17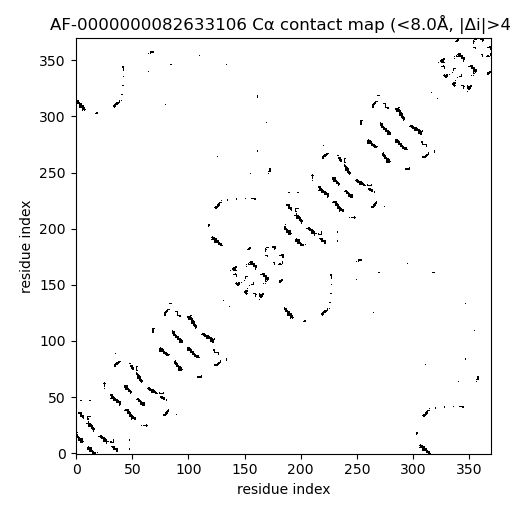5 PHE A CA 1
ATOM 1404 C C . PHE A 1 175 ? 10.266 -21.234 -17.703 1 66.75 175 PHE A C 1
ATOM 1406 O O . PHE A 1 175 ? 10.828 -20.375 -17.016 1 66.75 175 PHE A O 1
ATOM 1413 N N . SER A 1 176 ? 10.555 -21.578 -18.891 1 77.62 176 SER A N 1
ATOM 1414 C CA . SER A 1 176 ? 11.555 -20.781 -19.594 1 77.62 176 SER A CA 1
ATOM 1415 C C . SER A 1 176 ? 10.953 -20.109 -20.828 1 77.62 176 SER A C 1
ATOM 1417 O O . SER A 1 176 ? 10.117 -20.703 -21.516 1 77.62 176 SER A O 1
ATOM 1419 N N . LEU A 1 177 ? 11.406 -18.938 -21 1 79.88 177 LEU A N 1
ATOM 1420 C CA . LEU A 1 177 ? 10.93 -18.172 -22.156 1 79.88 177 LEU A CA 1
ATOM 1421 C C . LEU A 1 177 ? 11.43 -18.797 -23.453 1 79.88 177 LEU A C 1
ATOM 1423 O O . LEU A 1 177 ? 12.617 -19.078 -23.594 1 79.88 177 LEU A O 1
ATOM 1427 N N . GLY A 1 178 ? 10.594 -19 -24.375 1 81.44 178 GLY A N 1
ATOM 1428 C CA . GLY A 1 178 ? 10.938 -19.578 -25.672 1 81.44 178 GLY A CA 1
ATOM 1429 C C . GLY A 1 178 ? 11.695 -18.609 -26.562 1 81.44 178 GLY A C 1
ATOM 1430 O O . GLY A 1 178 ? 11.867 -17.438 -26.234 1 81.44 178 GLY A O 1
ATOM 1431 N N . SER A 1 179 ? 12.125 -19.172 -27.734 1 86 179 SER A N 1
ATOM 1432 C CA . SER A 1 179 ? 12.922 -18.406 -28.672 1 86 179 SER A CA 1
ATOM 1433 C C . SER A 1 179 ? 12.117 -17.266 -29.297 1 86 179 SER A C 1
ATOM 1435 O O . SER A 1 179 ? 12.688 -16.281 -29.75 1 86 179 SER A O 1
ATOM 1437 N N . ASP A 1 180 ? 10.766 -17.391 -29.234 1 85 180 ASP A N 1
ATOM 1438 C CA . ASP A 1 180 ? 9.93 -16.328 -29.781 1 85 180 ASP A CA 1
ATOM 1439 C C . ASP A 1 180 ? 9.906 -15.109 -28.875 1 85 180 ASP A C 1
ATOM 1441 O O . ASP A 1 180 ? 9.383 -14.055 -29.25 1 85 180 ASP A O 1
ATOM 1445 N N . GLY A 1 181 ? 10.445 -15.266 -27.672 1 82.31 181 GLY A N 1
ATOM 1446 C CA . GLY A 1 181 ? 10.523 -14.188 -26.719 1 82.31 181 GLY A CA 1
ATOM 1447 C C . GLY A 1 181 ? 9.188 -13.852 -26.078 1 82.31 181 GLY A C 1
ATOM 1448 O O . GLY A 1 181 ? 9.047 -12.82 -25.422 1 82.31 181 GLY A O 1
ATOM 1449 N N . LYS A 1 182 ? 8.172 -14.688 -26.375 1 87.5 182 LYS A N 1
ATOM 1450 C CA . LYS A 1 182 ? 6.836 -14.383 -25.859 1 87.5 182 LYS A CA 1
ATOM 1451 C C . LYS A 1 182 ? 6.238 -15.586 -25.141 1 87.5 182 LYS A C 1
ATOM 1453 O O . LYS A 1 182 ? 5.477 -15.422 -24.188 1 87.5 182 LYS A O 1
ATOM 1458 N N . SER A 1 183 ? 6.582 -16.781 -25.625 1 84.94 183 SER A N 1
ATOM 1459 C CA . SER A 1 183 ? 5.938 -17.984 -25.125 1 84.94 183 SER A CA 1
ATOM 1460 C C . SER A 1 183 ? 6.812 -18.688 -24.094 1 84.94 183 SER A C 1
ATOM 1462 O O . SER A 1 183 ? 8.016 -18.875 -24.312 1 84.94 183 SER A O 1
ATOM 1464 N N . CYS A 1 184 ? 6.207 -19.016 -22.906 1 78.19 184 CYS A N 1
ATOM 1465 C CA . CYS A 1 184 ? 6.926 -19.766 -21.875 1 78.19 184 CYS A CA 1
ATOM 1466 C C . CYS A 1 184 ? 6.637 -21.266 -22 1 78.19 184 CYS A C 1
ATOM 1468 O O . CYS A 1 184 ? 5.512 -21.656 -22.312 1 78.19 184 CYS A O 1
ATOM 1470 N N . LYS A 1 185 ? 7.746 -22.141 -21.797 1 77.44 185 LYS A N 1
ATOM 1471 C CA . LYS A 1 185 ? 7.641 -23.609 -21.812 1 77.44 185 LYS A CA 1
ATOM 1472 C C . LYS A 1 185 ? 8.43 -24.234 -20.672 1 77.44 185 LYS A C 1
ATOM 1474 O O . LYS A 1 185 ? 9.438 -23.672 -20.219 1 77.44 185 LYS A O 1
ATOM 1479 N N . LYS B 1 1 ? -11.641 -1.622 -8.172 1 82 1 LYS B N 1
ATOM 1480 C CA . LYS B 1 1 ? -11.688 -2.756 -7.254 1 82 1 LYS B CA 1
ATOM 1481 C C . LYS B 1 1 ? -10.75 -2.545 -6.07 1 82 1 LYS B C 1
ATOM 1483 O O . LYS B 1 1 ? -9.703 -1.907 -6.207 1 82 1 LYS B O 1
ATOM 1488 N N . VAL B 1 2 ? -11.273 -3.131 -4.93 1 84 2 VAL B N 1
ATOM 1489 C CA . VAL B 1 2 ? -10.453 -3.123 -3.723 1 84 2 VAL B CA 1
ATOM 1490 C C . VAL B 1 2 ? -9.883 -4.516 -3.479 1 84 2 VAL B C 1
ATOM 1492 O O . VAL B 1 2 ? -10.609 -5.512 -3.521 1 84 2 VAL B O 1
ATOM 1495 N N . PHE B 1 3 ? -8.609 -4.535 -3.34 1 91.69 3 PHE B N 1
ATOM 1496 C CA . PHE B 1 3 ? -7.914 -5.773 -3.014 1 91.69 3 PHE B CA 1
ATOM 1497 C C . PHE B 1 3 ? -7.398 -5.742 -1.58 1 91.69 3 PHE B C 1
ATOM 1499 O O . PHE B 1 3 ? -6.891 -4.719 -1.119 1 91.69 3 PHE B O 1
ATOM 1506 N N . PHE B 1 4 ? -7.551 -6.875 -0.874 1 91.75 4 PHE B N 1
ATOM 1507 C CA . PHE B 1 4 ? -7.121 -6.832 0.52 1 91.75 4 PHE B CA 1
ATOM 1508 C C . PHE B 1 4 ? -6.789 -8.234 1.024 1 91.75 4 PHE B C 1
ATOM 1510 O O . PHE B 1 4 ? -7.199 -9.227 0.427 1 91.75 4 PHE B O 1
ATOM 1517 N N . THR B 1 5 ? -5.977 -8.281 2.027 1 93.12 5 THR B N 1
ATOM 1518 C CA . THR B 1 5 ? -5.652 -9.523 2.717 1 93.12 5 THR B CA 1
ATOM 1519 C C . THR B 1 5 ? -6.477 -9.672 3.992 1 93.12 5 THR B C 1
ATOM 1521 O O . THR B 1 5 ? -6.754 -8.68 4.672 1 93.12 5 THR B O 1
ATOM 1524 N N . ASP B 1 6 ? -6.867 -10.859 4.289 1 89.5 6 ASP B N 1
ATOM 1525 C CA . ASP B 1 6 ? -7.613 -11.242 5.484 1 89.5 6 ASP B CA 1
ATOM 1526 C C . ASP B 1 6 ? -6.949 -12.414 6.195 1 89.5 6 ASP B C 1
ATOM 1528 O O . ASP B 1 6 ? -6.977 -13.547 5.699 1 89.5 6 ASP B O 1
ATOM 1532 N N . TYR B 1 7 ? -6.352 -12.125 7.383 1 88.81 7 TYR B N 1
ATOM 1533 C CA . TYR B 1 7 ? -5.645 -13.18 8.094 1 88.81 7 TYR B CA 1
ATOM 1534 C C . TYR B 1 7 ? -6.488 -13.727 9.234 1 88.81 7 TYR B C 1
ATOM 1536 O O . TYR B 1 7 ? -5.949 -14.133 10.273 1 88.81 7 TYR B O 1
ATOM 1544 N N . GLY B 1 8 ? -7.762 -13.75 9.117 1 84.62 8 GLY B N 1
ATOM 1545 C CA . GLY B 1 8 ? -8.68 -14.312 10.102 1 84.62 8 GLY B CA 1
ATOM 1546 C C . GLY B 1 8 ? -8.672 -15.828 10.125 1 84.62 8 GLY B C 1
ATOM 1547 O O . GLY B 1 8 ? -7.652 -16.453 9.836 1 84.62 8 GLY B O 1
ATOM 1548 N N . GLN B 1 9 ? -9.805 -16.406 10.547 1 83.38 9 GLN B N 1
ATOM 1549 C CA . GLN B 1 9 ? -9.922 -17.859 10.703 1 83.38 9 GLN B CA 1
ATOM 1550 C C . GLN B 1 9 ? -9.633 -18.562 9.383 1 83.38 9 GLN B C 1
ATOM 1552 O O . GLN B 1 9 ? -8.992 -19.625 9.367 1 83.38 9 GLN B O 1
ATOM 1557 N N . ILE B 1 10 ? -10.141 -18.016 8.25 1 90.12 10 ILE B N 1
ATOM 1558 C CA . ILE B 1 10 ? -9.828 -18.516 6.906 1 90.12 10 ILE B CA 1
ATOM 1559 C C . ILE B 1 10 ? -8.992 -17.484 6.16 1 90.12 10 ILE B C 1
ATOM 1561 O O . ILE B 1 10 ? -9.523 -16.594 5.496 1 90.12 10 ILE B O 1
ATOM 1565 N N . PRO B 1 11 ? -7.777 -17.578 6.281 1 92.94 11 PRO B N 1
ATOM 1566 C CA . PRO B 1 11 ? -6.91 -16.594 5.629 1 92.94 11 PRO B CA 1
ATOM 1567 C C . PRO B 1 11 ? -7.078 -16.562 4.113 1 92.94 11 PRO B C 1
ATOM 1569 O O . PRO B 1 11 ? -7.262 -17.609 3.49 1 92.94 11 PRO B O 1
ATOM 1572 N N . LYS B 1 12 ? -7.07 -15.391 3.541 1 95.75 12 LYS B N 1
ATOM 1573 C CA . LYS B 1 12 ? -7.309 -15.258 2.105 1 95.75 12 LYS B CA 1
ATOM 1574 C C . LYS B 1 12 ? -6.867 -13.891 1.595 1 95.75 12 LYS B C 1
ATOM 1576 O O . LYS B 1 12 ? -6.688 -12.961 2.379 1 95.75 12 LYS B O 1
ATOM 1581 N N . VAL B 1 13 ? -6.648 -13.836 0.301 1 96.31 13 VAL B N 1
ATOM 1582 C CA . VAL B 1 13 ? -6.586 -12.602 -0.481 1 96.31 13 VAL B CA 1
ATOM 1583 C C . VAL B 1 13 ? -7.871 -12.438 -1.285 1 96.31 13 VAL B C 1
ATOM 1585 O O . VAL B 1 13 ? -8.305 -13.359 -1.978 1 96.31 13 VAL B O 1
ATOM 1588 N N . GLU B 1 14 ? -8.438 -11.227 -1.134 1 95 14 GLU B N 1
ATOM 1589 C CA . GLU B 1 14 ? -9.727 -11.016 -1.788 1 95 14 GLU B CA 1
ATOM 1590 C C . GLU B 1 14 ? -9.75 -9.68 -2.529 1 95 14 GLU B C 1
ATOM 1592 O O . GLU B 1 14 ? -8.883 -8.828 -2.32 1 95 14 GLU B O 1
ATOM 1597 N N . ARG B 1 15 ? -10.719 -9.656 -3.395 1 90.69 15 ARG B N 1
ATOM 1598 C CA . ARG B 1 15 ? -11.055 -8.383 -4.02 1 90.69 15 ARG B CA 1
ATOM 1599 C C . ARG B 1 15 ? -12.562 -8.148 -4.008 1 90.69 15 ARG B C 1
ATOM 1601 O O . ARG B 1 15 ? -13.344 -9.094 -3.912 1 90.69 15 ARG B O 1
ATOM 1608 N N . CYS B 1 16 ? -12.992 -6.941 -4.039 1 84.06 16 CYS B N 1
ATOM 1609 C CA . CYS B 1 16 ? -14.383 -6.539 -4.215 1 84.06 16 CYS B CA 1
ATOM 1610 C C . CYS B 1 16 ? -14.477 -5.211 -4.953 1 84.06 16 CYS B C 1
ATOM 1612 O O . CYS B 1 16 ? -13.453 -4.586 -5.246 1 84.06 16 CYS B O 1
ATOM 1614 N N . ASP B 1 17 ? -15.664 -4.922 -5.395 1 80.88 17 ASP B N 1
ATOM 1615 C CA . ASP B 1 17 ? -15.859 -3.6 -5.977 1 80.88 17 ASP B CA 1
ATOM 1616 C C . ASP B 1 17 ? -15.656 -2.504 -4.934 1 80.88 17 ASP B C 1
ATOM 1618 O O . ASP B 1 17 ? -15.625 -2.781 -3.732 1 80.88 17 ASP B O 1
ATOM 1622 N N . MET B 1 18 ? -15.562 -1.343 -5.438 1 75.38 18 MET B N 1
ATOM 1623 C CA . MET B 1 18 ? -15.289 -0.212 -4.559 1 75.38 18 MET B CA 1
ATOM 1624 C C . MET B 1 18 ? -16.422 0.003 -3.572 1 75.38 18 MET B C 1
ATOM 1626 O O . MET B 1 18 ? -16.25 0.667 -2.549 1 75.38 18 MET B O 1
ATOM 1630 N N . ASP B 1 19 ? -17.547 -0.528 -3.9 1 71.81 19 ASP B N 1
ATOM 1631 C CA . ASP B 1 19 ? -18.703 -0.405 -3.01 1 71.81 19 ASP B CA 1
ATOM 1632 C C . ASP B 1 19 ? -18.859 -1.654 -2.148 1 71.81 19 ASP B C 1
ATOM 1634 O O . ASP B 1 19 ? -19.844 -1.784 -1.412 1 71.81 19 ASP B O 1
ATOM 1638 N N . GLY B 1 20 ? -17.938 -2.516 -2.25 1 78.19 20 GLY B N 1
ATOM 1639 C CA . GLY B 1 20 ? -17.938 -3.703 -1.408 1 78.19 20 GLY B CA 1
ATOM 1640 C C . GLY B 1 20 ? -18.672 -4.879 -2.041 1 78.19 20 GLY B C 1
ATOM 1641 O O . GLY B 1 20 ? -18.641 -5.988 -1.503 1 78.19 20 GLY B O 1
ATOM 1642 N N . GLN B 1 21 ? -19.219 -4.703 -3.197 1 75.5 21 GLN B N 1
ATOM 1643 C CA . GLN B 1 21 ? -19.953 -5.766 -3.863 1 75.5 21 GLN B CA 1
ATOM 1644 C C . GLN B 1 21 ? -19.016 -6.684 -4.645 1 75.5 21 GLN B C 1
ATOM 1646 O O . GLN B 1 21 ? -17.844 -6.367 -4.832 1 75.5 21 GLN B O 1
ATOM 1651 N N . ASN B 1 22 ? -19.484 -7.914 -5.043 1 83.62 22 ASN B N 1
ATOM 1652 C CA . ASN B 1 22 ? -18.781 -8.891 -5.875 1 83.62 22 ASN B CA 1
ATOM 1653 C C . ASN B 1 22 ? -17.484 -9.344 -5.23 1 83.62 22 ASN B C 1
ATOM 1655 O O . ASN B 1 22 ? -16.438 -9.352 -5.879 1 83.62 22 ASN B O 1
ATOM 1659 N N . ARG B 1 23 ? -17.641 -9.594 -3.998 1 88.25 23 ARG B N 1
ATOM 1660 C CA . ARG B 1 23 ? -16.469 -10.078 -3.266 1 88.25 23 ARG B CA 1
ATOM 1661 C C . ARG B 1 23 ? -16.016 -11.43 -3.795 1 88.25 23 ARG B C 1
ATOM 1663 O O . ARG B 1 23 ? -16.828 -12.336 -3.982 1 88.25 23 ARG B O 1
ATOM 1670 N N . THR B 1 24 ? -14.734 -11.516 -4.145 1 93.5 24 THR B N 1
ATOM 1671 C CA . THR B 1 24 ? -14.164 -12.695 -4.781 1 93.5 24 THR B CA 1
ATOM 1672 C C . THR B 1 24 ? -12.859 -13.109 -4.094 1 93.5 24 THR B C 1
ATOM 1674 O O . THR B 1 24 ? -12 -12.266 -3.84 1 93.5 24 THR B O 1
ATOM 1677 N N . LYS B 1 25 ? -12.758 -14.445 -3.797 1 95.31 25 LYS B N 1
ATOM 1678 C CA . LYS B 1 25 ? -11.508 -14.969 -3.262 1 95.31 25 LYS B CA 1
ATOM 1679 C C . LYS B 1 25 ? -10.484 -15.203 -4.375 1 95.31 25 LYS B C 1
ATOM 1681 O O . LYS B 1 25 ? -10.766 -15.93 -5.332 1 95.31 25 LYS B O 1
ATOM 1686 N N . LEU B 1 26 ? -9.359 -14.594 -4.262 1 96.69 26 LEU B N 1
ATOM 1687 C CA . LEU B 1 26 ? -8.281 -14.805 -5.227 1 96.69 26 LEU B CA 1
ATOM 1688 C C . LEU B 1 26 ? -7.371 -15.945 -4.785 1 96.69 26 LEU B C 1
ATOM 1690 O O . LEU B 1 26 ? -6.945 -16.766 -5.605 1 96.69 26 LEU B O 1
ATOM 1694 N N . VAL B 1 27 ? -7.02 -15.961 -3.504 1 97.69 27 VAL B N 1
ATOM 1695 C CA . VAL B 1 27 ? -6.133 -16.969 -2.914 1 97.69 27 VAL B CA 1
ATOM 1696 C C . VAL B 1 27 ? -6.695 -17.422 -1.571 1 97.69 27 VAL B C 1
ATOM 1698 O O . VAL B 1 27 ? -6.984 -16.594 -0.699 1 97.69 27 VAL B O 1
ATOM 1701 N N . ASP B 1 28 ? -6.875 -18.656 -1.36 1 96.31 28 ASP B N 1
ATOM 1702 C CA . ASP B 1 28 ? -7.391 -19.156 -0.088 1 96.31 28 ASP B CA 1
ATOM 1703 C C . ASP B 1 28 ? -6.758 -20.484 0.276 1 96.31 28 ASP B C 1
ATOM 1705 O O . ASP B 1 28 ? -7.25 -21.203 1.159 1 96.31 28 ASP B O 1
ATOM 1709 N N . SER B 1 29 ? -5.758 -20.859 -0.46 1 96.12 29 SER B N 1
ATOM 1710 C CA . SER B 1 29 ? -5.008 -22.078 -0.175 1 96.12 29 SER B CA 1
ATOM 1711 C C . SER B 1 29 ? -3.523 -21.781 0.001 1 96.12 29 SER B C 1
ATOM 1713 O O . SER B 1 29 ? -2.986 -20.859 -0.62 1 96.12 29 SER B O 1
ATOM 1715 N N . LYS B 1 30 ? -2.875 -22.703 0.905 1 96.06 30 LYS B N 1
ATOM 1716 C CA . LYS B 1 30 ? -1.462 -22.5 1.214 1 96.06 30 LYS B CA 1
ATOM 1717 C C . LYS B 1 30 ? -1.189 -21.062 1.655 1 96.06 30 LYS B C 1
ATOM 1719 O O . LYS B 1 30 ? -0.315 -20.406 1.103 1 96.06 30 LYS B O 1
ATOM 1724 N N . ILE B 1 31 ? -1.983 -20.531 2.451 1 95.75 31 ILE B N 1
ATOM 1725 C CA . ILE B 1 31 ? -1.967 -19.188 3.004 1 95.75 31 ILE B CA 1
ATOM 1726 C C . ILE B 1 31 ? -2.357 -19.219 4.48 1 95.75 31 ILE B C 1
ATOM 1728 O O . ILE B 1 31 ? -3.285 -19.938 4.863 1 95.75 31 ILE B O 1
ATOM 1732 N N . VAL B 1 32 ? -1.547 -18.516 5.352 1 93.38 32 VAL B N 1
ATOM 1733 C CA . VAL B 1 32 ? -1.771 -18.641 6.789 1 93.38 32 VAL B CA 1
ATOM 1734 C C . VAL B 1 32 ? -1.878 -17.25 7.41 1 93.38 32 VAL B C 1
ATOM 1736 O O . VAL B 1 32 ? -2.771 -16.984 8.219 1 93.38 32 VAL B O 1
ATOM 1739 N N . PHE B 1 33 ? -0.999 -16.344 7.074 1 91.56 33 PHE B N 1
ATOM 1740 C CA . PHE B 1 33 ? -0.951 -15.016 7.684 1 91.56 33 PHE B CA 1
ATOM 1741 C C . PHE B 1 33 ? -0.626 -13.953 6.641 1 91.56 33 PHE B C 1
ATOM 1743 O O . PHE B 1 33 ? 0.382 -13.258 6.754 1 91.56 33 PHE B O 1
ATOM 1750 N N . PRO B 1 34 ? -1.588 -13.773 5.613 1 93.56 34 PRO B N 1
ATOM 1751 C CA . PRO B 1 34 ? -1.337 -12.727 4.617 1 93.56 34 PRO B CA 1
ATOM 1752 C C . PRO B 1 34 ? -1.439 -11.32 5.199 1 93.56 34 PRO B C 1
ATOM 1754 O O . PRO B 1 34 ? -2.406 -11.008 5.898 1 93.56 34 PRO B O 1
ATOM 1757 N N . HIS B 1 35 ? -0.468 -10.477 4.977 1 89 35 HIS B N 1
ATOM 1758 C CA . HIS B 1 35 ? -0.48 -9.102 5.453 1 89 35 HIS B CA 1
ATOM 1759 C C . HIS B 1 35 ? -0.271 -8.117 4.305 1 89 35 HIS B C 1
ATOM 1761 O O . HIS B 1 35 ? -1.238 -7.602 3.742 1 89 35 HIS B O 1
ATOM 1767 N N . GLY B 1 36 ? 0.947 -8.047 3.779 1 91.56 36 GLY B N 1
ATOM 1768 C CA . GLY B 1 36 ? 1.247 -7.113 2.705 1 91.56 36 GLY B CA 1
ATOM 1769 C C . GLY B 1 36 ? 0.579 -7.477 1.394 1 91.56 36 GLY B C 1
ATOM 1770 O O . GLY B 1 36 ? 0.474 -8.656 1.05 1 91.56 36 GLY B O 1
ATOM 1771 N N . ILE B 1 37 ? 0.128 -6.473 0.682 1 93.62 37 ILE B N 1
ATOM 1772 C CA . ILE B 1 37 ? -0.435 -6.648 -0.652 1 93.62 37 ILE B CA 1
ATOM 1773 C C . ILE B 1 37 ? -0.08 -5.445 -1.523 1 93.62 37 ILE B C 1
ATOM 1775 O O . ILE B 1 37 ? -0.009 -4.316 -1.034 1 93.62 37 ILE B O 1
ATOM 1779 N N . THR B 1 38 ? 0.18 -5.684 -2.719 1 92.31 38 THR B N 1
ATOM 1780 C CA . THR B 1 38 ? 0.427 -4.609 -3.676 1 92.31 38 THR B CA 1
ATOM 1781 C C . THR B 1 38 ? -0.01 -5.027 -5.078 1 92.31 38 THR B C 1
ATOM 1783 O O . THR B 1 38 ? -0.2 -6.215 -5.348 1 92.31 38 THR B O 1
ATOM 1786 N N . LEU B 1 39 ? -0.271 -4.012 -5.898 1 89.12 39 LEU B N 1
ATOM 1787 C CA . LEU B 1 39 ? -0.783 -4.266 -7.238 1 89.12 39 LEU B CA 1
ATOM 1788 C C . LEU B 1 39 ? 0.173 -3.721 -8.297 1 89.12 39 LEU B C 1
ATOM 1790 O O . LEU B 1 39 ? 0.729 -2.633 -8.133 1 89.12 39 LEU B O 1
ATOM 1794 N N . ASP B 1 40 ? 0.446 -4.57 -9.227 1 82.69 40 ASP B N 1
ATOM 1795 C CA . ASP B 1 40 ? 0.979 -4.09 -10.5 1 82.69 40 ASP B CA 1
ATOM 1796 C C . ASP B 1 40 ? -0.147 -3.762 -11.477 1 82.69 40 ASP B C 1
ATOM 1798 O O . ASP B 1 40 ? -0.701 -4.656 -12.117 1 82.69 40 ASP B O 1
ATOM 1802 N N . LEU B 1 41 ? -0.39 -2.52 -11.57 1 73.31 41 LEU B N 1
ATOM 1803 C CA . LEU B 1 41 ? -1.57 -2.086 -12.312 1 73.31 41 LEU B CA 1
ATOM 1804 C C . LEU B 1 41 ? -1.385 -2.299 -13.812 1 73.31 41 LEU B C 1
ATOM 1806 O O . LEU B 1 41 ? -2.355 -2.533 -14.531 1 73.31 41 LEU B O 1
ATOM 1810 N N . VAL B 1 42 ? -0.213 -2.207 -14.219 1 67.94 42 VAL B N 1
ATOM 1811 C CA . VAL B 1 42 ? 0.08 -2.328 -15.641 1 67.94 42 VAL B CA 1
ATOM 1812 C C . VAL B 1 42 ? -0.081 -3.781 -16.078 1 67.94 42 VAL B C 1
ATOM 1814 O O . VAL B 1 42 ? -0.755 -4.066 -17.078 1 67.94 42 VAL B O 1
ATOM 1817 N N . ASN B 1 43 ? 0.459 -4.699 -15.328 1 69.94 43 ASN B N 1
ATOM 1818 C CA . ASN B 1 43 ? 0.439 -6.113 -15.695 1 69.94 43 ASN B CA 1
ATOM 1819 C C . ASN B 1 43 ? -0.742 -6.84 -15.062 1 69.94 43 ASN B C 1
ATOM 1821 O O . ASN B 1 43 ? -0.959 -8.023 -15.32 1 69.94 43 ASN B O 1
ATOM 1825 N N . ARG B 1 44 ? -1.492 -6.121 -14.211 1 80.44 44 ARG B N 1
ATOM 1826 C CA . ARG B 1 44 ? -2.676 -6.641 -13.539 1 80.44 44 ARG B CA 1
ATOM 1827 C C . ARG B 1 44 ? -2.326 -7.855 -12.68 1 80.44 44 ARG B C 1
ATOM 1829 O O . ARG B 1 44 ? -2.93 -8.922 -12.828 1 80.44 44 ARG B O 1
ATOM 1836 N N . LEU B 1 45 ? -1.375 -7.621 -11.891 1 87.31 45 LEU B N 1
ATOM 1837 C CA . LEU B 1 45 ? -0.901 -8.648 -10.969 1 87.31 45 LEU B CA 1
ATOM 1838 C C . LEU B 1 45 ? -1.112 -8.219 -9.523 1 87.31 45 LEU B C 1
ATOM 1840 O O . LEU B 1 45 ? -1.041 -7.023 -9.211 1 87.31 45 LEU B O 1
ATOM 1844 N N . VAL B 1 46 ? -1.407 -9.219 -8.719 1 93.5 46 VAL B N 1
ATOM 1845 C CA . VAL B 1 46 ? -1.57 -9.023 -7.281 1 93.5 46 VAL B CA 1
ATOM 1846 C C . VAL B 1 46 ? -0.457 -9.758 -6.531 1 93.5 46 VAL B C 1
ATOM 1848 O O . VAL B 1 46 ? -0.299 -10.969 -6.672 1 93.5 46 VAL B O 1
ATOM 1851 N N . TYR B 1 47 ? 0.332 -8.992 -5.812 1 94.56 47 TYR B N 1
ATOM 1852 C CA . TYR B 1 47 ? 1.357 -9.578 -4.953 1 94.56 47 TYR B CA 1
ATOM 1853 C C . TYR B 1 47 ? 0.934 -9.531 -3.49 1 94.56 47 TYR B C 1
ATOM 1855 O O . TYR B 1 47 ? 0.346 -8.547 -3.039 1 94.56 47 TYR B O 1
ATOM 1863 N N . TRP B 1 48 ? 1.245 -10.602 -2.766 1 96.25 48 TRP B N 1
ATOM 1864 C CA . TRP B 1 48 ? 1.035 -10.555 -1.323 1 96.25 48 TRP B CA 1
ATOM 1865 C C . TRP B 1 48 ? 2.15 -11.289 -0.587 1 96.25 48 TRP B C 1
ATOM 1867 O O . TRP B 1 48 ? 2.855 -12.109 -1.176 1 96.25 48 TRP B O 1
ATOM 1877 N N . ALA B 1 49 ? 2.318 -10.906 0.642 1 94.75 49 ALA B N 1
ATOM 1878 C CA . ALA B 1 49 ? 3.297 -11.539 1.522 1 94.75 49 ALA B CA 1
ATOM 1879 C C . ALA B 1 49 ? 2.607 -12.312 2.645 1 94.75 49 ALA B C 1
ATOM 1881 O O . ALA B 1 49 ? 1.666 -11.812 3.264 1 94.75 49 ALA B O 1
ATOM 1882 N N . ASP B 1 50 ? 3.035 -13.547 2.842 1 94.19 50 ASP B N 1
ATOM 1883 C CA . ASP B 1 50 ? 2.572 -14.32 3.994 1 94.19 50 ASP B CA 1
ATOM 1884 C C . ASP B 1 50 ? 3.615 -14.312 5.109 1 94.19 50 ASP B C 1
ATOM 1886 O O . ASP B 1 50 ? 4.684 -14.914 4.969 1 94.19 50 ASP B O 1
ATOM 1890 N N . ALA B 1 51 ? 3.281 -13.719 6.203 1 89.25 51 ALA B N 1
ATOM 1891 C CA . ALA B 1 51 ? 4.234 -13.477 7.281 1 89.25 51 ALA B CA 1
ATOM 1892 C C . ALA B 1 51 ? 4.539 -14.766 8.047 1 89.25 51 ALA B C 1
ATOM 1894 O O . ALA B 1 51 ? 5.543 -14.844 8.758 1 89.25 51 ALA B O 1
ATOM 1895 N N . TYR B 1 52 ? 3.666 -15.719 7.961 1 89.5 52 TYR B N 1
ATOM 1896 C CA . TYR B 1 52 ? 3.906 -16.984 8.641 1 89.5 52 TYR B CA 1
ATOM 1897 C C . TYR B 1 52 ? 4.672 -17.953 7.746 1 89.5 52 TYR B C 1
ATOM 1899 O O . TYR B 1 52 ? 5.613 -18.609 8.195 1 89.5 52 TYR B O 1
ATOM 1907 N N . LEU B 1 53 ? 4.258 -18.047 6.469 1 92.12 53 LEU B N 1
ATOM 1908 C CA . LEU B 1 53 ? 4.875 -19 5.562 1 92.12 53 LEU B CA 1
ATOM 1909 C C . LEU B 1 53 ? 6.129 -18.422 4.922 1 92.12 53 LEU B C 1
ATOM 1911 O O . LEU B 1 53 ? 6.855 -19.125 4.219 1 92.12 53 LEU B O 1
ATOM 1915 N N . ASP B 1 54 ? 6.375 -17.156 5.098 1 91.56 54 ASP B N 1
ATOM 1916 C CA . ASP B 1 54 ? 7.578 -16.453 4.672 1 91.56 54 ASP B CA 1
ATOM 1917 C C . ASP B 1 54 ? 7.754 -16.531 3.156 1 91.56 54 ASP B C 1
ATOM 1919 O O . ASP B 1 54 ? 8.805 -16.953 2.672 1 91.56 54 ASP B O 1
ATOM 1923 N N . TYR B 1 55 ? 6.75 -16.031 2.465 1 93.44 55 TYR B N 1
ATOM 1924 C CA . TYR B 1 55 ? 6.879 -15.945 1.015 1 93.44 55 TYR B CA 1
ATOM 1925 C C . TYR B 1 55 ? 6.207 -14.695 0.472 1 93.44 55 TYR B C 1
ATOM 1927 O O . TYR B 1 55 ? 5.395 -14.07 1.157 1 93.44 55 TYR B O 1
ATOM 1935 N N . ILE B 1 56 ? 6.672 -14.281 -0.648 1 95.19 56 ILE B N 1
ATOM 1936 C CA . ILE B 1 56 ? 5.918 -13.391 -1.525 1 95.19 56 ILE B CA 1
ATOM 1937 C C . ILE B 1 56 ? 5.484 -14.148 -2.779 1 95.19 56 ILE B C 1
ATOM 1939 O O . ILE B 1 56 ? 6.316 -14.75 -3.469 1 95.19 56 ILE B O 1
ATOM 1943 N N . GLU B 1 57 ? 4.195 -14.094 -3.045 1 95.81 57 GLU B N 1
ATOM 1944 C CA . GLU B 1 57 ? 3.658 -14.742 -4.238 1 95.81 57 GLU B CA 1
ATOM 1945 C C . GLU B 1 57 ? 2.807 -13.773 -5.055 1 95.81 57 GLU B C 1
ATOM 1947 O O . GLU B 1 57 ? 2.615 -12.625 -4.66 1 95.81 57 GLU B O 1
ATOM 1952 N N . VAL B 1 58 ? 2.455 -14.289 -6.27 1 94.25 58 VAL B N 1
ATOM 1953 C CA . VAL B 1 58 ? 1.736 -13.422 -7.195 1 94.25 58 VAL B CA 1
ATOM 1954 C C . VAL B 1 58 ? 0.663 -14.219 -7.926 1 94.25 58 VAL B C 1
ATOM 1956 O O . VAL B 1 58 ? 0.828 -15.414 -8.164 1 94.25 58 VAL B O 1
ATOM 1959 N N . VAL B 1 59 ? -0.456 -13.562 -8.172 1 93.75 59 VAL B N 1
ATOM 1960 C CA . VAL B 1 59 ? -1.504 -14.055 -9.062 1 93.75 59 VAL B CA 1
ATOM 1961 C C . VAL B 1 59 ? -1.98 -12.93 -9.969 1 93.75 59 VAL B C 1
ATOM 1963 O O . VAL B 1 59 ? -1.671 -11.758 -9.734 1 93.75 59 VAL B O 1
ATOM 1966 N N . ASP B 1 60 ? -2.658 -13.312 -10.992 1 87 60 ASP B N 1
ATOM 1967 C CA . ASP B 1 60 ? -3.305 -12.25 -11.766 1 87 60 ASP B CA 1
ATOM 1968 C C . ASP B 1 60 ? -4.594 -11.789 -11.086 1 87 60 ASP B C 1
ATOM 1970 O O . ASP B 1 60 ? -4.953 -12.289 -10.016 1 87 60 ASP B O 1
ATOM 1974 N N . TYR B 1 61 ? -5.316 -10.812 -11.664 1 87.12 61 TYR B N 1
ATOM 1975 C CA . TYR B 1 61 ? -6.477 -10.188 -11.047 1 87.12 61 TYR B CA 1
ATOM 1976 C C . TYR B 1 61 ? -7.633 -11.172 -10.93 1 87.12 61 TYR B C 1
ATOM 1978 O O . TYR B 1 61 ? -8.617 -10.898 -10.234 1 87.12 61 TYR B O 1
ATOM 1986 N N . GLU B 1 62 ? -7.48 -12.414 -11.531 1 88.94 62 GLU B N 1
ATOM 1987 C CA . GLU B 1 62 ? -8.5 -13.453 -11.438 1 88.94 62 GLU B CA 1
ATOM 1988 C C . GLU B 1 62 ? -8.07 -14.57 -10.492 1 88.94 62 GLU B C 1
ATOM 1990 O O . GLU B 1 62 ? -8.805 -15.547 -10.305 1 88.94 62 GLU B O 1
ATOM 1995 N N . GLY B 1 63 ? -6.918 -14.367 -9.883 1 93.38 63 GLY B N 1
ATOM 1996 C CA . GLY B 1 63 ? -6.422 -15.367 -8.953 1 93.38 63 GLY B CA 1
ATOM 1997 C C . GLY B 1 63 ? -5.758 -16.547 -9.633 1 93.38 63 GLY B C 1
ATOM 1998 O O . GLY B 1 63 ? -5.594 -17.609 -9.031 1 93.38 63 GLY B O 1
ATOM 1999 N N . LYS B 1 64 ? -5.422 -16.375 -10.867 1 89.56 64 LYS B N 1
ATOM 2000 C CA . LYS B 1 64 ? -4.828 -17.453 -11.641 1 89.56 64 LYS B CA 1
ATOM 2001 C C . LYS B 1 64 ? -3.324 -17.25 -11.812 1 89.56 64 LYS B C 1
ATOM 2003 O O . LYS B 1 64 ? -2.793 -16.188 -11.453 1 89.56 64 LYS B O 1
ATOM 2008 N N . ASN B 1 65 ? -2.516 -18.312 -12.258 1 86.19 65 ASN B N 1
ATOM 2009 C CA . ASN B 1 65 ? -1.089 -18.281 -12.562 1 86.19 65 ASN B CA 1
ATOM 2010 C C . ASN B 1 65 ? -0.263 -17.922 -11.328 1 86.19 65 ASN B C 1
ATOM 2012 O O . ASN B 1 65 ? 0.581 -17.016 -11.383 1 86.19 65 ASN B O 1
ATOM 2016 N N . ARG B 1 66 ? -0.615 -18.578 -10.281 1 90.31 66 ARG B N 1
ATOM 2017 C CA . ARG B 1 66 ? 0.076 -18.328 -9.023 1 90.31 66 ARG B CA 1
ATOM 2018 C C . ARG B 1 66 ? 1.528 -18.797 -9.094 1 90.31 66 ARG B C 1
ATOM 2020 O O . ARG B 1 66 ? 1.816 -19.875 -9.602 1 90.31 66 ARG B O 1
ATOM 2027 N N . HIS B 1 67 ? 2.43 -17.984 -8.695 1 88.25 67 HIS B N 1
ATOM 2028 C CA . HIS B 1 67 ? 3.818 -18.422 -8.586 1 88.25 67 HIS B CA 1
ATOM 2029 C C . HIS B 1 67 ? 4.527 -17.703 -7.441 1 88.25 67 HIS B C 1
ATOM 2031 O O . HIS B 1 67 ? 4.09 -16.625 -7.012 1 88.25 67 HIS B O 1
ATOM 2037 N N . THR B 1 68 ? 5.574 -18.297 -6.992 1 91.88 68 THR B N 1
ATOM 2038 C CA . THR B 1 68 ? 6.355 -17.781 -5.879 1 91.88 68 THR B CA 1
ATOM 2039 C C . THR B 1 68 ? 7.48 -16.875 -6.379 1 91.88 68 THR B C 1
ATOM 2041 O O . THR B 1 68 ? 8.242 -17.266 -7.27 1 91.88 68 THR B O 1
ATOM 2044 N N . ILE B 1 69 ? 7.527 -15.664 -5.832 1 90.94 69 ILE B N 1
ATOM 2045 C CA . ILE B 1 69 ? 8.602 -14.734 -6.16 1 90.94 69 ILE B CA 1
ATOM 2046 C C . ILE B 1 69 ? 9.836 -15.062 -5.324 1 90.94 69 ILE B C 1
ATOM 2048 O O . ILE B 1 69 ? 10.953 -15.125 -5.848 1 90.94 69 ILE B O 1
ATOM 2052 N N . ILE B 1 70 ? 9.68 -15.219 -4.078 1 90.88 70 ILE B N 1
ATOM 2053 C CA . ILE B 1 70 ? 10.734 -15.555 -3.133 1 90.88 70 ILE B CA 1
ATOM 2054 C C . ILE B 1 70 ? 10.148 -16.266 -1.92 1 90.88 70 ILE B C 1
ATOM 2056 O O . ILE B 1 70 ? 9.008 -15.992 -1.522 1 90.88 70 ILE B O 1
ATOM 2060 N N . GLN B 1 71 ? 10.867 -17.172 -1.394 1 90.81 71 GLN B N 1
ATOM 2061 C CA . GLN B 1 71 ? 10.5 -17.875 -0.177 1 90.81 71 GLN B CA 1
ATOM 2062 C C . GLN B 1 71 ? 11.734 -18.375 0.569 1 90.81 71 GLN B C 1
ATOM 2064 O O . GLN B 1 71 ? 12.727 -18.766 -0.051 1 90.81 71 GLN B O 1
ATOM 2069 N N . GLY B 1 72 ? 11.625 -18.359 1.905 1 83.38 72 GLY B N 1
ATOM 2070 C CA . GLY B 1 72 ? 12.695 -19 2.648 1 83.38 72 GLY B CA 1
ATOM 2071 C C . GLY B 1 72 ? 13.297 -18.109 3.719 1 83.38 72 GLY B C 1
ATOM 2072 O O . GLY B 1 72 ? 12.68 -17.125 4.137 1 83.38 72 GLY B O 1
ATOM 2073 N N . ILE B 1 73 ? 14.43 -18.422 3.984 1 71.56 73 ILE B N 1
ATOM 2074 C CA . ILE B 1 73 ? 15.016 -17.969 5.238 1 71.56 73 ILE B CA 1
ATOM 2075 C C . ILE B 1 73 ? 15.438 -16.5 5.113 1 71.56 73 ILE B C 1
ATOM 2077 O O . ILE B 1 73 ? 15.562 -15.805 6.117 1 71.56 73 ILE B O 1
ATOM 2081 N N . LEU B 1 74 ? 15.641 -16.016 3.938 1 78.81 74 LEU B N 1
ATOM 2082 C CA . LEU B 1 74 ? 16.094 -14.641 3.773 1 78.81 74 LEU B CA 1
ATOM 2083 C C . LEU B 1 74 ? 14.977 -13.664 4.156 1 78.81 74 LEU B C 1
ATOM 2085 O O . LEU B 1 74 ? 15.25 -12.492 4.426 1 78.81 74 LEU B O 1
ATOM 2089 N N . ILE B 1 75 ? 13.734 -14.188 4.102 1 84.12 75 ILE B N 1
ATOM 2090 C CA . ILE B 1 75 ? 12.633 -13.289 4.43 1 84.12 75 ILE B CA 1
ATOM 2091 C C . ILE B 1 75 ? 11.828 -13.867 5.602 1 84.12 75 ILE B C 1
ATOM 2093 O O . ILE B 1 75 ? 11.633 -15.078 5.688 1 84.12 75 ILE B O 1
ATOM 2097 N N . GLU B 1 76 ? 11.578 -12.922 6.527 1 85.06 76 GLU B N 1
ATOM 2098 C CA . GLU B 1 76 ? 10.812 -13.297 7.715 1 85.06 76 GLU B CA 1
ATOM 2099 C C . GLU B 1 76 ? 9.781 -12.227 8.062 1 85.06 76 GLU B C 1
ATOM 2101 O O . GLU B 1 76 ? 10.086 -11.039 8.062 1 85.06 76 GLU B O 1
ATOM 2106 N N . HIS B 1 77 ? 8.57 -12.75 8.273 1 83.88 77 HIS B N 1
ATOM 2107 C CA . HIS B 1 77 ? 7.508 -11.891 8.781 1 83.88 77 HIS B CA 1
ATOM 2108 C C . HIS B 1 77 ? 7.383 -10.617 7.949 1 83.88 77 HIS B C 1
ATOM 2110 O O . HIS B 1 77 ? 7.57 -9.516 8.469 1 83.88 77 HIS B O 1
ATOM 2116 N N . LEU B 1 78 ? 7.039 -10.773 6.727 1 85.69 78 LEU B N 1
ATOM 2117 C CA . LEU B 1 78 ? 6.863 -9.664 5.805 1 85.69 78 LEU B CA 1
ATOM 2118 C C . LEU B 1 78 ? 5.52 -8.977 6.023 1 85.69 78 LEU B C 1
ATOM 2120 O O . LEU B 1 78 ? 4.48 -9.641 6.078 1 85.69 78 LEU B O 1
ATOM 2124 N N . TYR B 1 79 ? 5.535 -7.68 6.223 1 83.94 79 TYR B N 1
ATOM 2125 C CA . TYR B 1 79 ? 4.293 -6.945 6.441 1 83.94 79 TYR B CA 1
ATOM 2126 C C . TYR B 1 79 ? 4.035 -5.961 5.305 1 83.94 79 TYR B C 1
ATOM 2128 O O . TYR B 1 79 ? 3.186 -6.207 4.445 1 83.94 79 TYR B O 1
ATOM 2136 N N . GLY B 1 80 ? 4.816 -4.902 5.254 1 88.94 80 GLY B N 1
ATOM 2137 C CA . GLY B 1 80 ? 4.668 -3.939 4.176 1 88.94 80 GLY B CA 1
ATOM 2138 C C . GLY B 1 80 ? 5.148 -4.465 2.836 1 88.94 80 GLY B C 1
ATOM 2139 O O . GLY B 1 80 ? 6.16 -5.172 2.77 1 88.94 80 GLY B O 1
ATOM 2140 N N . LEU B 1 81 ? 4.438 -4.145 1.78 1 92.75 81 LEU B N 1
ATOM 2141 C CA . LEU B 1 81 ? 4.77 -4.605 0.437 1 92.75 81 LEU B CA 1
ATOM 2142 C C . LEU B 1 81 ? 4.367 -3.568 -0.608 1 92.75 81 LEU B C 1
ATOM 2144 O O . LEU B 1 81 ? 3.27 -3.012 -0.547 1 92.75 81 LEU B O 1
ATOM 2148 N N . THR B 1 82 ? 5.316 -3.277 -1.467 1 90.25 82 THR B N 1
ATOM 2149 C CA . THR B 1 82 ? 5.004 -2.404 -2.594 1 90.25 82 THR B CA 1
ATOM 2150 C C . THR B 1 82 ? 5.82 -2.797 -3.822 1 90.25 82 THR B C 1
ATOM 2152 O O . THR B 1 82 ? 6.809 -3.525 -3.711 1 90.25 82 THR B O 1
ATOM 2155 N N . VAL B 1 83 ? 5.34 -2.424 -4.938 1 88.19 83 VAL B N 1
ATOM 2156 C CA . VAL B 1 83 ? 6.004 -2.773 -6.188 1 88.19 83 VAL B CA 1
ATOM 2157 C C . VAL B 1 83 ? 6.398 -1.501 -6.934 1 88.19 83 VAL B C 1
ATOM 2159 O O . VAL B 1 83 ? 5.672 -0.505 -6.906 1 88.19 83 VAL B O 1
ATOM 2162 N N . PHE B 1 84 ? 7.562 -1.555 -7.461 1 79.31 84 PHE B N 1
ATOM 2163 C CA . PHE B 1 84 ? 8.055 -0.496 -8.336 1 79.31 84 PHE B CA 1
ATOM 2164 C C . PHE B 1 84 ? 8.945 -1.068 -9.43 1 79.31 84 PHE B C 1
ATOM 2166 O O . PHE B 1 84 ? 9.969 -1.692 -9.141 1 79.31 84 PHE B O 1
ATOM 2173 N N . GLU B 1 85 ? 8.539 -0.877 -10.641 1 75.38 85 GLU B N 1
ATOM 2174 C CA . GLU B 1 85 ? 9.266 -1.428 -11.781 1 75.38 85 GLU B CA 1
ATOM 2175 C C . GLU B 1 85 ? 9.531 -2.92 -11.602 1 75.38 85 GLU B C 1
ATOM 2177 O O . GLU B 1 85 ? 8.602 -3.695 -11.359 1 75.38 85 GLU B O 1
ATOM 2182 N N . ASN B 1 86 ? 10.812 -3.262 -11.547 1 76.31 86 ASN B N 1
ATOM 2183 C CA . ASN B 1 86 ? 11.133 -4.684 -11.516 1 76.31 86 ASN B CA 1
ATOM 2184 C C . ASN B 1 86 ? 11.367 -5.176 -10.094 1 76.31 86 ASN B C 1
ATOM 2186 O O . ASN B 1 86 ? 11.844 -6.293 -9.883 1 76.31 86 ASN B O 1
ATOM 2190 N N . TYR B 1 87 ? 10.953 -4.348 -9.18 1 84.5 87 TYR B N 1
ATOM 2191 C CA . TYR B 1 87 ? 11.328 -4.727 -7.82 1 84.5 87 TYR B CA 1
ATOM 2192 C C . TYR B 1 87 ? 10.125 -4.664 -6.887 1 84.5 87 TYR B C 1
ATOM 2194 O O . TYR B 1 87 ? 9.242 -3.826 -7.059 1 84.5 87 TYR B O 1
ATOM 2202 N N . LEU B 1 88 ? 10.148 -5.59 -5.969 1 90.62 88 LEU B N 1
ATOM 2203 C CA . LEU B 1 88 ? 9.281 -5.531 -4.797 1 90.62 88 LEU B CA 1
ATOM 2204 C C . LEU B 1 88 ? 10.055 -5.039 -3.578 1 90.62 88 LEU B C 1
ATOM 2206 O O . LEU B 1 88 ? 11.211 -5.406 -3.379 1 90.62 88 LEU B O 1
ATOM 2210 N N . TYR B 1 89 ? 9.438 -4.215 -2.867 1 89 89 TYR B N 1
ATOM 2211 C CA . TYR B 1 89 ? 9.969 -3.76 -1.587 1 89 89 TYR B CA 1
ATOM 2212 C C . TYR B 1 89 ? 9.094 -4.23 -0.435 1 89 89 TYR B C 1
ATOM 2214 O O . TYR B 1 89 ? 7.863 -4.203 -0.531 1 89 89 TYR B O 1
ATOM 2222 N N . ALA B 1 90 ? 9.727 -4.68 0.614 1 92 90 ALA B N 1
ATOM 2223 C CA . ALA B 1 90 ? 8.953 -5.219 1.732 1 92 90 ALA B CA 1
ATOM 2224 C C . ALA B 1 90 ? 9.656 -4.949 3.061 1 92 90 ALA B C 1
ATOM 2226 O O . ALA B 1 90 ? 10.883 -4.777 3.1 1 92 90 ALA B O 1
ATOM 2227 N N . THR B 1 91 ? 8.883 -4.844 4.105 1 90 91 THR B N 1
ATOM 2228 C CA . THR B 1 91 ? 9.453 -4.852 5.445 1 90 91 THR B CA 1
ATOM 2229 C C . THR B 1 91 ? 9.695 -6.277 5.926 1 90 91 THR B C 1
ATOM 2231 O O . THR B 1 91 ? 8.797 -7.121 5.863 1 90 91 THR B O 1
ATOM 2234 N N . ASN B 1 92 ? 10.875 -6.512 6.309 1 88.94 92 ASN B N 1
ATOM 2235 C CA . ASN B 1 92 ? 11.32 -7.82 6.766 1 88.94 92 ASN B CA 1
ATOM 2236 C C . ASN B 1 92 ? 11.742 -7.789 8.234 1 88.94 92 ASN B C 1
ATOM 2238 O O . ASN B 1 92 ? 12.664 -7.062 8.602 1 88.94 92 ASN B O 1
ATOM 2242 N N . SER B 1 93 ? 10.969 -8.562 9.086 1 84.94 93 SER B N 1
ATOM 2243 C CA . SER B 1 93 ? 11.281 -8.578 10.508 1 84.94 93 SER B CA 1
ATOM 2244 C C . SER B 1 93 ? 11.859 -9.922 10.93 1 84.94 93 SER B C 1
ATOM 2246 O O . SER B 1 93 ? 11.203 -10.953 10.797 1 84.94 93 SER B O 1
ATOM 2248 N N . ASP B 1 94 ? 13.133 -9.828 11.32 1 73.69 94 ASP B N 1
ATOM 2249 C CA . ASP B 1 94 ? 13.828 -11.016 11.805 1 73.69 94 ASP B CA 1
ATOM 2250 C C . ASP B 1 94 ? 13.633 -11.195 13.305 1 73.69 94 ASP B C 1
ATOM 2252 O O . ASP B 1 94 ? 14.047 -10.344 14.094 1 73.69 94 ASP B O 1
ATOM 2256 N N . ASN B 1 95 ? 12.82 -12.156 13.742 1 63.59 95 ASN B N 1
ATOM 2257 C CA . ASN B 1 95 ? 12.586 -12.406 15.156 1 63.59 95 ASN B CA 1
ATOM 2258 C C . ASN B 1 95 ? 13.695 -13.25 15.773 1 63.59 95 ASN B C 1
ATOM 2260 O O . ASN B 1 95 ? 13.672 -13.531 16.969 1 63.59 95 ASN B O 1
ATOM 2264 N N . ALA B 1 96 ? 14.508 -13.891 15.039 1 56.97 96 ALA B N 1
ATOM 2265 C CA . ALA B 1 96 ? 15.484 -14.805 15.641 1 56.97 96 ALA B CA 1
ATOM 2266 C C . ALA B 1 96 ? 16.328 -14.086 16.688 1 56.97 96 ALA B C 1
ATOM 2268 O O . ALA B 1 96 ? 16.812 -14.711 17.641 1 56.97 96 ALA B O 1
ATOM 2269 N N . ASN B 1 97 ? 16.688 -12.852 16.406 1 52.62 97 ASN B N 1
ATOM 2270 C CA . ASN B 1 97 ? 17.609 -12.258 17.375 1 52.62 97 ASN B CA 1
ATOM 2271 C C . ASN B 1 97 ? 16.891 -11.359 18.359 1 52.62 97 ASN B C 1
ATOM 2273 O O . ASN B 1 97 ? 15.82 -10.828 18.062 1 52.62 97 ASN B O 1
ATOM 2277 N N . ALA B 1 98 ? 17.203 -11.547 19.703 1 52.25 98 ALA B N 1
ATOM 2278 C CA . ALA B 1 98 ? 16.734 -10.789 20.859 1 52.25 98 ALA B CA 1
ATOM 2279 C C . ALA B 1 98 ? 16.438 -9.344 20.484 1 52.25 98 ALA B C 1
ATOM 2281 O O . ALA B 1 98 ? 15.633 -8.68 21.141 1 52.25 98 ALA B O 1
ATOM 2282 N N . GLN B 1 99 ? 17.109 -8.844 19.484 1 55.16 99 GLN B N 1
ATOM 2283 C CA . GLN B 1 99 ? 16.844 -7.473 19.062 1 55.16 99 GLN B CA 1
ATOM 2284 C C . GLN B 1 99 ? 16.031 -7.453 17.766 1 55.16 99 GLN B C 1
ATOM 2286 O O . GLN B 1 99 ? 16.531 -7.793 16.703 1 55.16 99 GLN B O 1
ATOM 2291 N N . GLN B 1 100 ? 14.766 -7.602 17.734 1 59.41 100 GLN B N 1
ATOM 2292 C CA . GLN B 1 100 ? 13.891 -7.551 16.578 1 59.41 100 GLN B CA 1
ATOM 2293 C C . GLN B 1 100 ? 14.352 -6.48 15.586 1 59.41 100 GLN B C 1
ATOM 2295 O O . GLN B 1 100 ? 14.336 -5.289 15.906 1 59.41 100 GLN B O 1
ATOM 2300 N N . LYS B 1 101 ? 15.172 -6.961 14.555 1 74.81 101 LYS B N 1
ATOM 2301 C CA . LYS B 1 101 ? 15.633 -6.035 13.523 1 74.81 101 LYS B CA 1
ATOM 2302 C C . LYS B 1 101 ? 14.711 -6.062 12.305 1 74.81 101 LYS B C 1
ATOM 2304 O O . LYS B 1 101 ? 14.359 -7.137 11.812 1 74.81 101 LYS B O 1
ATOM 2309 N N . THR B 1 102 ? 14.109 -4.953 12.047 1 85.81 102 THR B N 1
ATOM 2310 C CA . THR B 1 102 ? 13.273 -4.832 10.852 1 85.81 102 THR B CA 1
ATOM 2311 C C . THR B 1 102 ? 14.016 -4.074 9.758 1 85.81 102 THR B C 1
ATOM 2313 O O . THR B 1 102 ? 14.766 -3.139 10.039 1 85.81 102 THR B O 1
ATOM 2316 N N . SER B 1 103 ? 13.953 -4.621 8.594 1 88.12 103 SER B N 1
ATOM 2317 C CA . SER B 1 103 ? 14.578 -3.988 7.438 1 88.12 103 SER B CA 1
ATOM 2318 C C . SER B 1 103 ? 13.594 -3.836 6.285 1 88.12 103 SER B C 1
ATOM 2320 O O . SER B 1 103 ? 12.586 -4.551 6.223 1 88.12 103 SER B O 1
ATOM 2322 N N . VAL B 1 104 ? 13.906 -2.854 5.488 1 88.94 104 VAL B N 1
ATOM 2323 C CA . VAL B 1 104 ? 13.281 -2.795 4.168 1 88.94 104 VAL B CA 1
ATOM 2324 C C . VAL B 1 104 ? 14.156 -3.525 3.152 1 88.94 104 VAL B C 1
ATOM 2326 O O . VAL B 1 104 ? 15.344 -3.23 3.023 1 88.94 104 VAL B O 1
ATOM 2329 N N . ILE B 1 105 ? 13.547 -4.434 2.473 1 89.81 105 ILE B N 1
ATOM 2330 C CA . ILE B 1 105 ? 14.297 -5.219 1.495 1 89.81 105 ILE B CA 1
ATOM 2331 C C . ILE B 1 105 ? 13.758 -4.945 0.093 1 89.81 105 ILE B C 1
ATOM 2333 O O . ILE B 1 105 ? 12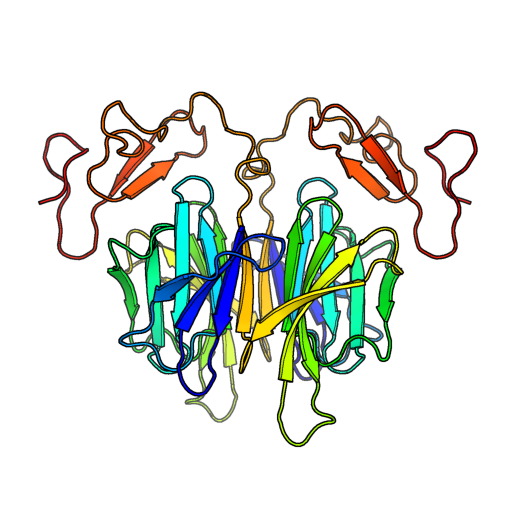.633 -4.465 -0.063 1 89.81 105 ILE B O 1
ATOM 2337 N N . ARG B 1 106 ? 14.562 -5.242 -0.857 1 88.38 106 ARG B N 1
ATOM 2338 C CA . ARG B 1 106 ? 14.211 -5.184 -2.271 1 88.38 106 ARG B CA 1
ATOM 2339 C C . ARG B 1 106 ? 14.5 -6.512 -2.965 1 88.38 106 ARG B C 1
ATOM 2341 O O . ARG B 1 106 ? 15.562 -7.109 -2.76 1 88.38 106 ARG B O 1
ATOM 2348 N N . VAL B 1 107 ? 13.523 -6.945 -3.719 1 89.56 107 VAL B N 1
ATOM 2349 C CA . VAL B 1 107 ? 13.648 -8.203 -4.449 1 89.56 107 VAL B CA 1
ATOM 2350 C C . VAL B 1 107 ? 13.234 -8 -5.902 1 89.56 107 VAL B C 1
ATOM 2352 O O . VAL B 1 107 ? 12.234 -7.336 -6.184 1 89.56 107 VAL B O 1
ATOM 2355 N N . ASN B 1 108 ? 14.102 -8.539 -6.758 1 84.94 108 ASN B N 1
ATOM 2356 C CA . ASN B 1 108 ? 13.688 -8.547 -8.156 1 84.94 108 ASN B CA 1
ATOM 2357 C C . ASN B 1 108 ? 12.547 -9.531 -8.398 1 84.94 108 ASN B C 1
ATOM 2359 O O . ASN B 1 108 ? 12.648 -10.711 -8.055 1 84.94 108 ASN B O 1
ATOM 2363 N N . ARG B 1 109 ? 11.5 -9.062 -8.906 1 84.81 109 ARG B N 1
ATOM 2364 C CA . ARG B 1 109 ? 10.297 -9.891 -9 1 84.81 109 ARG B CA 1
ATOM 2365 C C . ARG B 1 109 ? 10.406 -10.883 -10.156 1 84.81 109 ARG B C 1
ATOM 2367 O O . ARG B 1 109 ? 9.531 -11.734 -10.328 1 84.81 109 ARG B O 1
ATOM 2374 N N . PHE B 1 110 ? 11.523 -10.766 -10.891 1 73 110 PHE B N 1
ATOM 2375 C CA . PHE B 1 110 ? 11.719 -11.68 -12.016 1 73 110 PHE B CA 1
ATOM 2376 C C . PHE B 1 110 ? 12.914 -12.594 -11.766 1 73 110 PHE B C 1
ATOM 2378 O O . PHE B 1 110 ? 13.102 -13.578 -12.492 1 73 110 PHE B O 1
ATOM 2385 N N . ASN B 1 111 ? 13.688 -12.148 -10.961 1 71.38 111 ASN B N 1
ATOM 2386 C CA . ASN B 1 111 ? 14.875 -12.906 -10.562 1 71.38 111 ASN B CA 1
ATOM 2387 C C . ASN B 1 111 ? 15.016 -12.961 -9.039 1 71.38 111 ASN B C 1
ATOM 2389 O O . ASN B 1 111 ? 15.617 -12.07 -8.438 1 71.38 111 ASN B O 1
ATOM 2393 N N . SER B 1 112 ? 14.625 -13.992 -8.469 1 68.19 112 SER B N 1
ATOM 2394 C CA . SER B 1 112 ? 14.516 -14.094 -7.02 1 68.19 112 SER B CA 1
ATOM 2395 C C . SER B 1 112 ? 15.883 -13.992 -6.355 1 68.19 112 SER B C 1
ATOM 2397 O O . SER B 1 112 ? 15.977 -13.797 -5.141 1 68.19 112 SER B O 1
ATOM 2399 N N . THR B 1 113 ? 16.844 -14.047 -7.137 1 72.19 113 THR B N 1
ATOM 2400 C CA . THR B 1 113 ? 18.172 -14.047 -6.547 1 72.19 113 THR B CA 1
ATOM 2401 C C . THR B 1 113 ? 18.656 -12.625 -6.262 1 72.19 113 THR B C 1
ATOM 2403 O O . THR B 1 113 ? 19.594 -12.422 -5.492 1 72.19 113 THR B O 1
ATOM 2406 N N . GLU B 1 114 ? 18.062 -11.766 -6.836 1 79.5 114 GLU B N 1
ATOM 2407 C CA . GLU B 1 114 ? 18.438 -10.383 -6.562 1 79.5 114 GLU B CA 1
ATOM 2408 C C . GLU B 1 114 ? 17.703 -9.836 -5.348 1 79.5 114 GLU B C 1
ATOM 2410 O O . GLU B 1 114 ? 16.562 -9.383 -5.461 1 79.5 114 GLU B O 1
ATOM 2415 N N . TYR B 1 115 ? 18.359 -9.969 -4.23 1 84.44 115 TYR B N 1
ATOM 2416 C CA . TYR B 1 115 ? 17.859 -9.562 -2.92 1 84.44 115 TYR B CA 1
ATOM 2417 C C . TYR B 1 115 ? 18.797 -8.555 -2.268 1 84.44 115 TYR B C 1
ATOM 2419 O O . TYR B 1 115 ? 20.016 -8.742 -2.279 1 84.44 115 TYR B O 1
ATOM 2427 N N . GLN B 1 116 ? 18.266 -7.422 -1.761 1 86.5 116 GLN B N 1
ATOM 2428 C CA . GLN B 1 116 ? 19.078 -6.402 -1.104 1 86.5 116 GLN B CA 1
ATOM 2429 C C . GLN B 1 116 ? 18.344 -5.797 0.088 1 86.5 116 GLN B C 1
ATOM 2431 O O . GLN B 1 116 ? 17.141 -5.57 0.026 1 86.5 116 GLN B O 1
ATOM 2436 N N . VAL B 1 117 ? 19.109 -5.535 1.167 1 86 117 VAL B N 1
ATOM 2437 C CA . VAL B 1 117 ? 18.594 -4.719 2.264 1 86 117 VAL B CA 1
ATOM 2438 C C . VAL B 1 117 ? 18.766 -3.238 1.936 1 86 117 VAL B C 1
ATOM 2440 O O . VAL B 1 117 ? 19.891 -2.783 1.682 1 86 117 VAL B O 1
ATOM 2443 N N . VAL B 1 118 ? 17.734 -2.543 1.876 1 84.44 118 VAL B N 1
ATOM 2444 C CA . VAL B 1 118 ? 17.734 -1.141 1.478 1 84.44 118 VAL B CA 1
ATOM 2445 C C . VAL B 1 118 ? 18.062 -0.263 2.688 1 84.44 118 VAL B C 1
ATOM 2447 O O . VAL B 1 118 ? 18.859 0.675 2.592 1 84.44 118 VAL B O 1
ATOM 2450 N N . THR B 1 119 ? 17.359 -0.479 3.768 1 84.69 119 THR B N 1
ATOM 2451 C CA . THR B 1 119 ? 17.578 0.266 5.004 1 84.69 119 THR B CA 1
ATOM 2452 C C . THR B 1 119 ? 17.016 -0.503 6.199 1 84.69 119 THR B C 1
ATOM 2454 O O . THR B 1 119 ? 16.25 -1.454 6.027 1 84.69 119 THR B O 1
ATOM 2457 N N . ARG B 1 120 ? 17.375 -0.043 7.438 1 85.12 120 ARG B N 1
ATOM 2458 C CA . ARG B 1 120 ? 16.891 -0.669 8.656 1 85.12 120 ARG B CA 1
ATOM 2459 C C . ARG B 1 120 ? 15.883 0.232 9.367 1 85.12 120 ARG B C 1
ATOM 2461 O O . ARG B 1 120 ? 16.047 1.453 9.391 1 85.12 120 ARG B O 1
ATOM 2468 N N . VAL B 1 121 ? 14.891 -0.433 9.82 1 83.06 121 VAL B N 1
ATOM 2469 C CA . VAL B 1 121 ? 13.891 0.276 10.617 1 83.06 121 VAL B CA 1
ATOM 2470 C C . VAL B 1 121 ? 13.727 -0.411 11.969 1 83.06 121 VAL B C 1
ATOM 2472 O O . VAL B 1 121 ? 14.078 -1.583 12.125 1 83.06 121 VAL B O 1
ATOM 2475 N N . ASP B 1 122 ? 13.312 0.28 12.977 1 80.62 122 ASP B N 1
ATOM 2476 C CA . ASP B 1 122 ? 13.133 -0.324 14.289 1 80.62 122 ASP B CA 1
ATOM 2477 C C . ASP B 1 122 ? 11.961 -1.298 14.297 1 80.62 122 ASP B C 1
ATOM 2479 O O . ASP B 1 122 ? 12.125 -2.48 14.602 1 80.62 122 ASP B O 1
ATOM 2483 N N . LYS B 1 123 ? 10.766 -0.838 14.062 1 80.06 123 LYS B N 1
ATOM 2484 C CA . LYS B 1 123 ? 9.555 -1.63 13.844 1 80.06 123 LYS B CA 1
ATOM 2485 C C . LYS B 1 123 ? 8.773 -1.111 12.641 1 80.06 123 LYS B C 1
ATOM 2487 O O . LYS B 1 123 ? 8.211 -0.019 12.68 1 80.06 123 LYS B O 1
ATOM 2492 N N . GLY B 1 124 ? 8.82 -1.931 11.625 1 73.81 124 GLY B N 1
ATOM 2493 C CA . GLY B 1 124 ? 8.281 -1.476 10.352 1 73.81 124 GLY B CA 1
ATOM 2494 C C . GLY B 1 124 ? 6.785 -1.684 10.234 1 73.81 124 GLY B C 1
ATOM 2495 O O . GLY B 1 124 ? 6.27 -2.75 10.578 1 73.81 124 GLY B O 1
ATOM 2496 N N . GLY B 1 125 ? 6.117 -0.745 9.758 1 77.62 125 GLY B N 1
ATOM 2497 C CA . GLY B 1 125 ? 4.711 -0.846 9.398 1 77.62 125 GLY B CA 1
ATOM 2498 C C . GLY B 1 125 ? 4.488 -1.042 7.91 1 77.62 125 GLY B C 1
ATOM 2499 O O . GLY B 1 125 ? 4.77 -2.113 7.371 1 77.62 125 GLY B O 1
ATOM 2500 N N . ALA B 1 126 ? 4.043 -0.002 7.273 1 83.88 126 ALA B N 1
ATOM 2501 C CA . ALA B 1 126 ? 3.787 -0.065 5.836 1 83.88 126 ALA B CA 1
ATOM 2502 C C . ALA B 1 126 ? 4.797 0.776 5.062 1 83.88 126 ALA B C 1
ATOM 2504 O O . ALA B 1 126 ? 5.512 1.594 5.648 1 83.88 126 ALA B O 1
ATOM 2505 N N . LEU B 1 127 ? 4.934 0.52 3.807 1 82.62 127 LEU B N 1
ATOM 2506 C CA . LEU B 1 127 ? 5.844 1.285 2.959 1 82.62 127 LEU B CA 1
ATOM 2507 C C . LEU B 1 127 ? 5.227 1.527 1.584 1 82.62 127 LEU B C 1
ATOM 2509 O O . LEU B 1 127 ? 4.359 0.77 1.145 1 82.62 127 LEU B O 1
ATOM 2513 N N . HIS B 1 128 ? 5.617 2.617 1.004 1 81.44 128 HIS B N 1
ATOM 2514 C CA . HIS B 1 128 ? 5.238 2.953 -0.364 1 81.44 128 HIS B CA 1
ATOM 2515 C C . HIS B 1 128 ? 6.383 3.631 -1.104 1 81.44 128 HIS B C 1
ATOM 2517 O O . HIS B 1 128 ? 7.277 4.207 -0.478 1 81.44 128 HIS B O 1
ATOM 2523 N N . ILE B 1 129 ? 6.41 3.498 -2.367 1 67.62 129 ILE B N 1
ATOM 2524 C CA . ILE B 1 129 ? 7.48 4.062 -3.186 1 67.62 129 ILE B CA 1
ATOM 2525 C C . ILE B 1 129 ? 6.922 5.18 -4.062 1 67.62 129 ILE B C 1
ATOM 2527 O O . ILE B 1 129 ? 5.82 5.059 -4.605 1 67.62 129 ILE B O 1
ATOM 2531 N N . TYR B 1 130 ? 7.625 6.25 -3.959 1 65 130 TYR B N 1
ATOM 2532 C CA . TYR B 1 130 ? 7.41 7.344 -4.898 1 65 130 TYR B CA 1
ATOM 2533 C C . TYR B 1 130 ? 8.555 7.438 -5.902 1 65 130 TYR B C 1
ATOM 2535 O O . TYR B 1 130 ? 9.727 7.422 -5.516 1 65 130 TYR B O 1
ATOM 2543 N N . HIS B 1 131 ? 8.328 7.242 -7.133 1 51.94 131 HIS B N 1
ATOM 2544 C CA . HIS B 1 131 ? 9.344 7.605 -8.117 1 51.94 131 HIS B CA 1
ATOM 2545 C C . HIS B 1 131 ? 8.758 8.516 -9.195 1 51.94 131 HIS B C 1
ATOM 2547 O O . HIS B 1 131 ? 7.645 8.289 -9.672 1 51.94 131 HIS B O 1
ATOM 2553 N N . GLN B 1 132 ? 9.383 9.703 -9.25 1 43.31 132 GLN B N 1
ATOM 2554 C CA . GLN B 1 132 ? 8.984 10.656 -10.281 1 43.31 132 GLN B CA 1
ATOM 2555 C C . GLN B 1 132 ? 8.68 9.953 -11.594 1 43.31 132 GLN B C 1
ATOM 2557 O O . GLN B 1 132 ? 7.781 10.359 -12.328 1 43.31 132 GLN B O 1
ATOM 2562 N N . ARG B 1 133 ? 9.461 9.016 -12.023 1 38.22 133 ARG B N 1
ATOM 2563 C CA . ARG B 1 133 ? 9.281 8.391 -13.328 1 38.22 133 ARG B CA 1
ATOM 2564 C C . ARG B 1 133 ? 8.008 7.555 -13.367 1 38.22 133 ARG B C 1
ATOM 2566 O O . ARG B 1 133 ? 7.609 7.062 -14.422 1 38.22 133 ARG B O 1
ATOM 2573 N N . ARG B 1 134 ? 7.754 6.91 -12.398 1 39.09 134 ARG B N 1
ATOM 2574 C CA . ARG B 1 134 ? 6.617 6 -12.453 1 39.09 134 ARG B CA 1
ATOM 2575 C C . ARG B 1 134 ? 5.348 6.734 -12.875 1 39.09 134 ARG B C 1
ATOM 2577 O O . ARG B 1 134 ? 4.348 6.105 -13.227 1 39.09 134 ARG B O 1
ATOM 2584 N N . GLN B 1 135 ? 5.109 7.773 -12.156 1 37.06 135 GLN B N 1
ATOM 2585 C CA . GLN B 1 135 ? 3.842 8.359 -12.57 1 37.06 135 GLN B CA 1
ATOM 2586 C C . GLN B 1 135 ? 3.967 9.047 -13.93 1 37.06 135 GLN B C 1
ATOM 2588 O O . GLN B 1 135 ? 4.859 9.867 -14.133 1 37.06 135 GLN B O 1
ATOM 2593 N N . PRO B 1 136 ? 3.668 8.352 -14.945 1 35.97 136 PRO B N 1
ATOM 2594 C CA . PRO B 1 136 ? 3.674 9.18 -16.156 1 35.97 136 PRO B CA 1
ATOM 2595 C C . PRO B 1 136 ? 3.404 10.656 -15.852 1 35.97 136 PRO B C 1
ATOM 2597 O O . PRO B 1 136 ? 2.562 10.977 -15.008 1 35.97 136 PRO B O 1
ATOM 2600 N N . THR B 1 137 ? 4.562 11.383 -15.812 1 39.72 137 THR B N 1
ATOM 2601 C CA . THR B 1 137 ? 4.262 12.812 -15.828 1 39.72 137 THR B CA 1
ATOM 2602 C C . THR B 1 137 ? 2.973 13.086 -16.594 1 39.72 137 THR B C 1
ATOM 2604 O O . THR B 1 137 ? 2.887 12.797 -17.797 1 39.72 137 THR B O 1
ATOM 2607 N N . VAL B 1 138 ? 1.962 12.68 -16.078 1 41.28 138 VAL B N 1
ATOM 2608 C CA . VAL B 1 138 ? 0.882 13.289 -16.844 1 41.28 138 VAL B CA 1
ATOM 2609 C C . VAL B 1 138 ? 1.286 14.695 -17.281 1 41.28 138 VAL B C 1
ATOM 2611 O O . VAL B 1 138 ? 1.433 15.594 -16.438 1 41.28 138 VAL B O 1
ATOM 2614 N N . ARG B 1 139 ? 2.201 14.641 -18.172 1 45.47 139 ARG B N 1
ATOM 2615 C CA . ARG B 1 139 ? 2.51 15.945 -18.75 1 45.47 139 ARG B CA 1
ATOM 2616 C C . ARG B 1 139 ? 1.238 16.75 -19.016 1 45.47 139 ARG B C 1
ATOM 2618 O O . ARG B 1 139 ? 0.209 16.172 -19.375 1 45.47 139 ARG B O 1
ATOM 2625 N N . SER B 1 140 ? 1.358 18 -18.594 1 58.84 140 SER B N 1
ATOM 2626 C CA . SER B 1 140 ? 0.35 19.016 -18.859 1 58.84 140 SER B CA 1
ATOM 2627 C C . SER B 1 140 ? -0.91 18.781 -18.031 1 58.84 140 SER B C 1
ATOM 2629 O O . SER B 1 140 ? -2.023 18.844 -18.562 1 58.84 140 SER B O 1
ATOM 2631 N N . HIS B 1 141 ? -0.569 18.297 -16.797 1 60.69 141 HIS B N 1
ATOM 2632 C CA . HIS B 1 141 ? -1.764 18.172 -15.961 1 60.69 141 HIS B CA 1
ATOM 2633 C C . HIS B 1 141 ? -2.041 19.469 -15.211 1 60.69 141 HIS B C 1
ATOM 2635 O O . HIS B 1 141 ? -1.155 20.328 -15.078 1 60.69 141 HIS B O 1
ATOM 2641 N N . ALA B 1 142 ? -3.273 19.484 -14.758 1 65.62 142 ALA B N 1
ATOM 2642 C CA . ALA B 1 142 ? -3.799 20.75 -14.25 1 65.62 142 ALA B CA 1
ATOM 2643 C C . ALA B 1 142 ? -3.133 21.125 -12.93 1 65.62 142 ALA B C 1
ATOM 2645 O O . ALA B 1 142 ? -3.217 22.281 -12.492 1 65.62 142 ALA B O 1
ATOM 2646 N N . CYS B 1 143 ? -2.35 20.172 -12.32 1 66.81 143 CYS B N 1
ATOM 2647 C CA . CYS B 1 143 ? -1.709 20.531 -11.055 1 66.81 143 CYS B CA 1
ATOM 2648 C C . CYS B 1 143 ? -0.202 20.672 -11.227 1 66.81 143 CYS B C 1
ATOM 2650 O O . CYS B 1 143 ? 0.554 20.516 -10.266 1 66.81 143 CYS B O 1
ATOM 2652 N N . GLU B 1 144 ? 0.183 20.812 -12.391 1 69.44 144 GLU B N 1
ATOM 2653 C CA . GLU B 1 144 ? 1.589 21.156 -12.586 1 69.44 144 GLU B CA 1
ATOM 2654 C C . GLU B 1 144 ? 1.97 22.406 -11.805 1 69.44 144 GLU B C 1
ATOM 2656 O O . GLU B 1 144 ? 1.202 23.375 -11.742 1 69.44 144 GLU B O 1
ATOM 2661 N N . PRO B 1 145 ? 3.117 22.344 -11.234 1 68.56 145 PRO B N 1
ATOM 2662 C CA . PRO B 1 145 ? 3.512 23.516 -10.461 1 68.56 145 PRO B CA 1
ATOM 2663 C C . PRO B 1 145 ? 3.596 24.781 -11.312 1 68.56 145 PRO B C 1
ATOM 2665 O O . PRO B 1 145 ? 4.059 24.734 -12.461 1 68.56 145 PRO B O 1
ATOM 2668 N N . ASP B 1 146 ? 3.039 25.828 -10.703 1 73 146 ASP B N 1
ATOM 2669 C CA . ASP B 1 146 ? 3.139 27.109 -11.391 1 73 146 ASP B CA 1
ATOM 2670 C C . ASP B 1 146 ? 4.512 27.734 -11.18 1 73 146 ASP B C 1
ATOM 2672 O O . ASP B 1 146 ? 5.441 27.078 -10.711 1 73 146 ASP B O 1
ATOM 2676 N N . GLN B 1 147 ? 4.676 28.953 -11.68 1 74.12 147 GLN B N 1
ATOM 2677 C CA . GLN B 1 147 ? 5.961 29.656 -11.656 1 74.12 147 GLN B CA 1
ATOM 2678 C C . GLN B 1 147 ? 6.473 29.812 -10.227 1 74.12 147 GLN B C 1
ATOM 2680 O O . GLN B 1 147 ? 7.664 30.047 -10.016 1 74.12 147 GLN B O 1
ATOM 2685 N N . PHE B 1 148 ? 5.586 29.625 -9.219 1 70.19 148 PHE B N 1
ATOM 2686 C CA . PHE B 1 148 ? 5.973 29.781 -7.824 1 70.19 148 PHE B CA 1
ATOM 2687 C C . PHE B 1 148 ? 6.074 28.438 -7.133 1 70.19 148 PHE B C 1
ATOM 2689 O O . PHE B 1 148 ? 6.16 28.359 -5.906 1 70.19 148 PHE B O 1
ATOM 2696 N N . GLY B 1 149 ? 5.863 27.438 -7.93 1 67.44 149 GLY B N 1
ATOM 2697 C CA . GLY B 1 149 ? 6.035 26.094 -7.398 1 67.44 149 GLY B CA 1
ATOM 2698 C C . GLY B 1 149 ? 4.77 25.531 -6.773 1 67.44 149 GLY B C 1
ATOM 2699 O O . GLY B 1 149 ? 4.809 24.5 -6.105 1 67.44 149 GLY B O 1
ATOM 2700 N N . LYS B 1 150 ? 3.748 26.312 -6.828 1 69.69 150 LYS B N 1
ATOM 2701 C CA . LYS B 1 150 ? 2.49 25.844 -6.242 1 69.69 150 LYS B CA 1
ATOM 2702 C C . LYS B 1 150 ? 1.767 24.891 -7.184 1 69.69 150 LYS B C 1
ATOM 2704 O O . LYS B 1 150 ? 1.511 25.219 -8.344 1 69.69 150 LYS B O 1
ATOM 2709 N N . PRO B 1 151 ? 1.457 23.797 -6.777 1 68.25 151 PRO B N 1
ATOM 2710 C CA . PRO B 1 151 ? 0.725 22.859 -7.645 1 68.25 151 PRO B CA 1
ATOM 2711 C C . PRO B 1 151 ? -0.6 23.438 -8.141 1 68.25 151 PRO B C 1
ATOM 2713 O O . PRO B 1 151 ? -1.481 23.75 -7.332 1 68.25 151 PRO B O 1
ATOM 2716 N N . GLY B 1 152 ? -0.693 23.5 -9.484 1 74.69 152 GLY B N 1
ATOM 2717 C CA . GLY B 1 152 ? -1.922 24 -10.078 1 74.69 152 GLY B CA 1
ATOM 2718 C C . GLY B 1 152 ? -2.256 25.422 -9.641 1 74.69 152 GLY B C 1
ATOM 2719 O O . GLY B 1 152 ? -3.371 25.891 -9.859 1 74.69 152 GLY B O 1
ATOM 2720 N N . GLY B 1 153 ? -1.316 26.047 -8.93 1 79 153 GLY B N 1
ATOM 2721 C CA . GLY B 1 153 ? -1.521 27.391 -8.43 1 79 153 GLY B CA 1
ATOM 2722 C C . GLY B 1 153 ? -2.301 27.438 -7.125 1 79 153 GLY B C 1
ATOM 2723 O O . GLY B 1 153 ? -2.693 28.5 -6.664 1 79 153 GLY B O 1
ATOM 2724 N N . CYS B 1 154 ? -2.586 26.312 -6.594 1 77 154 CYS B N 1
ATOM 2725 C CA . CYS B 1 154 ? -3.322 26.25 -5.336 1 77 154 CYS B CA 1
ATOM 2726 C C . CYS B 1 154 ? -2.416 26.578 -4.156 1 77 154 CYS B C 1
ATOM 2728 O O . CYS B 1 154 ? -1.246 26.188 -4.137 1 77 154 CYS B O 1
ATOM 2730 N N . SER B 1 155 ? -2.959 27.297 -3.146 1 75.62 155 SER B N 1
ATOM 2731 C CA . SER B 1 155 ? -2.16 27.672 -1.981 1 75.62 155 SER B CA 1
ATOM 2732 C C . SER B 1 155 ? -1.856 26.453 -1.113 1 75.62 155 SER B C 1
ATOM 2734 O O . SER B 1 155 ? -0.802 26.375 -0.479 1 75.62 155 SER B O 1
ATOM 2736 N N . ASP B 1 156 ? -2.826 25.609 -1.064 1 69.12 156 ASP B N 1
ATOM 2737 C CA . ASP B 1 156 ? -2.67 24.469 -0.165 1 69.12 156 ASP B CA 1
ATOM 2738 C C . ASP B 1 156 ? -2.59 23.156 -0.947 1 69.12 156 ASP B C 1
ATOM 2740 O O . ASP B 1 156 ? -1.499 22.703 -1.293 1 69.12 156 ASP B O 1
ATOM 2744 N N . ILE B 1 157 ? -3.729 22.609 -1.258 1 66.06 157 ILE B N 1
ATOM 2745 C CA . ILE B 1 157 ? -3.77 21.281 -1.857 1 66.06 157 ILE B CA 1
ATOM 2746 C C . ILE B 1 157 ? -4.352 21.359 -3.266 1 66.06 157 ILE B C 1
ATOM 2748 O O . ILE B 1 157 ? -5.375 22.016 -3.482 1 66.06 157 ILE B O 1
ATOM 2752 N N . CYS B 1 158 ? -3.697 20.984 -4.27 1 66.38 158 CYS B N 1
ATOM 2753 C CA . CYS B 1 158 ? -4.203 20.828 -5.629 1 66.38 158 CYS B CA 1
ATOM 2754 C C . CYS B 1 158 ? -4.621 19.391 -5.898 1 66.38 158 CYS B C 1
ATOM 2756 O O . CYS B 1 158 ? -3.812 18.469 -5.762 1 66.38 158 CYS B O 1
ATOM 2758 N N . LEU B 1 159 ? -5.844 19.219 -6.164 1 64.38 159 LEU B N 1
ATOM 2759 C CA . LEU B 1 159 ? -6.359 17.891 -6.473 1 64.38 159 LEU B CA 1
ATOM 2760 C C . LEU B 1 159 ? -6.68 17.766 -7.957 1 64.38 159 LEU B C 1
ATOM 2762 O O . LEU B 1 159 ? -7.445 18.562 -8.5 1 64.38 159 LEU B O 1
ATOM 2766 N N . LEU B 1 160 ? -6.09 16.812 -8.57 1 60.28 160 LEU B N 1
ATOM 2767 C CA . LEU B 1 160 ? -6.309 16.594 -9.992 1 60.28 160 LEU B CA 1
ATOM 2768 C C . LEU B 1 160 ? -7.625 15.867 -10.234 1 60.28 160 LEU B C 1
ATOM 2770 O O . LEU B 1 160 ? -7.973 14.938 -9.5 1 60.28 160 LEU B O 1
ATOM 2774 N N . GLY B 1 161 ? -8.32 16.531 -11.188 1 56.72 161 GLY B N 1
ATOM 2775 C CA . GLY B 1 161 ? -9.492 15.812 -11.648 1 56.72 161 GLY B CA 1
ATOM 2776 C C . GLY B 1 161 ? -9.148 14.539 -12.406 1 56.72 161 GLY B C 1
ATOM 2777 O O . GLY B 1 161 ? -7.984 14.289 -12.719 1 56.72 161 GLY B O 1
ATOM 2778 N N . ASN B 1 162 ? -10.234 13.836 -12.75 1 54.19 162 ASN B N 1
ATOM 2779 C CA . ASN B 1 162 ? -10.086 12.531 -13.391 1 54.19 162 ASN B CA 1
ATOM 2780 C C . ASN B 1 162 ? -9.359 12.648 -14.734 1 54.19 162 ASN B C 1
ATOM 2782 O O . ASN B 1 162 ? -8.562 11.781 -15.086 1 54.19 162 ASN B O 1
ATOM 2786 N N . SER B 1 163 ? -9.648 13.781 -15.391 1 52.75 163 SER B N 1
ATOM 2787 C CA . SER B 1 163 ? -9.07 13.977 -16.719 1 52.75 163 SER B CA 1
ATOM 2788 C C . SER B 1 163 ? -7.637 14.492 -16.625 1 52.75 163 SER B C 1
ATOM 2790 O O . SER B 1 163 ? -6.926 14.555 -17.625 1 52.75 163 SER B O 1
ATOM 2792 N N . HIS B 1 164 ? -7.176 14.727 -15.461 1 59.53 164 HIS B N 1
ATOM 2793 C CA . HIS B 1 164 ? -5.879 15.328 -15.156 1 59.53 164 HIS B CA 1
ATOM 2794 C C . HIS B 1 164 ? -5.742 16.703 -15.797 1 59.53 164 HIS B C 1
ATOM 2796 O O . HIS B 1 164 ? -4.691 17.344 -15.703 1 59.53 164 HIS B O 1
ATOM 2802 N N . LYS B 1 165 ? -6.797 17.062 -16.547 1 65.12 165 LYS B N 1
ATOM 2803 C CA . LYS B 1 165 ? -6.789 18.375 -17.188 1 65.12 165 LYS B CA 1
ATOM 2804 C C . LYS B 1 165 ? -7.531 19.406 -16.344 1 65.12 165 LYS B C 1
ATOM 2806 O O . LYS B 1 165 ? -7.523 20.594 -16.672 1 65.12 165 LYS B O 1
ATOM 2811 N N . THR B 1 166 ? -8.18 18.922 -15.375 1 68.56 166 THR B N 1
ATOM 2812 C CA . THR B 1 166 ? -8.883 19.812 -14.461 1 68.56 166 THR B CA 1
ATOM 2813 C C . THR B 1 166 ? -8.391 19.625 -13.031 1 68.56 166 THR B C 1
ATOM 2815 O O . THR B 1 166 ? -7.816 18.578 -12.695 1 68.56 166 THR B O 1
ATOM 2818 N N . ARG B 1 167 ? -8.398 20.797 -12.258 1 70.25 167 ARG B N 1
ATOM 2819 C CA . ARG B 1 167 ? -7.961 20.719 -10.867 1 70.25 167 ARG B CA 1
ATOM 2820 C C . ARG B 1 167 ? -8.945 21.422 -9.938 1 70.25 167 ARG B C 1
ATOM 2822 O O . ARG B 1 167 ? -9.758 22.234 -10.391 1 70.25 167 ARG B O 1
ATOM 2829 N N . THR B 1 168 ? -8.992 20.938 -8.75 1 70.75 168 THR B N 1
ATOM 2830 C CA . THR B 1 168 ? -9.688 21.625 -7.668 1 70.75 168 THR B CA 1
ATOM 2831 C C . THR B 1 168 ? -8.734 21.938 -6.52 1 70.75 168 THR B C 1
ATOM 2833 O O . THR B 1 168 ? -7.91 21.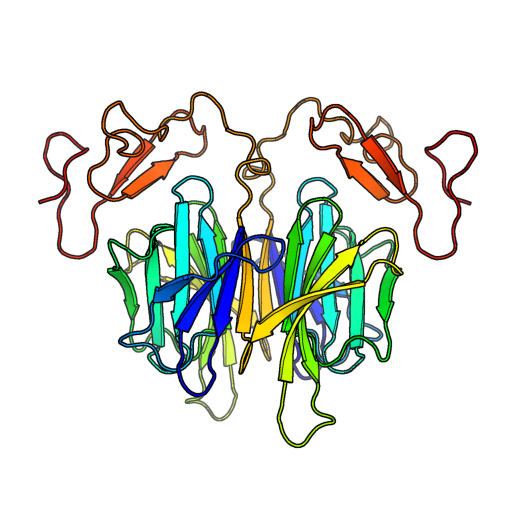094 -6.145 1 70.75 168 THR B O 1
ATOM 2836 N N . CYS B 1 169 ? -8.781 23.266 -6.125 1 72.88 169 CYS B N 1
ATOM 2837 C CA . CYS B 1 169 ? -7.969 23.625 -4.969 1 72.88 169 CYS B CA 1
ATOM 2838 C C . CYS B 1 169 ? -8.727 23.375 -3.67 1 72.88 169 CYS B C 1
ATOM 2840 O O . CYS B 1 169 ? -9.93 23.641 -3.586 1 72.88 169 CYS B O 1
ATOM 2842 N N . ARG B 1 170 ? -8 22.828 -2.744 1 69.56 170 ARG B N 1
ATOM 2843 C CA . ARG B 1 170 ? -8.594 22.578 -1.433 1 69.56 170 ARG B CA 1
ATOM 2844 C C . ARG B 1 170 ? -7.695 23.109 -0.32 1 69.56 170 ARG B C 1
ATOM 2846 O O . ARG B 1 170 ? -6.469 23.125 -0.466 1 69.56 170 ARG B O 1
ATOM 2853 N N . CYS B 1 171 ? -8.461 23.484 0.726 1 62.81 171 CYS B N 1
ATOM 2854 C CA . CYS B 1 171 ? -7.719 24.062 1.849 1 62.81 171 CYS B CA 1
ATOM 2855 C C . CYS B 1 171 ? -7.531 23.031 2.955 1 62.81 171 CYS B C 1
ATOM 2857 O O . CYS B 1 171 ? -8.344 22.109 3.1 1 62.81 171 CYS B O 1
ATOM 2859 N N . ARG B 1 172 ? -6.457 23.266 3.654 1 58.75 172 ARG B N 1
ATOM 2860 C CA . ARG B 1 172 ? -6.223 22.469 4.852 1 58.75 172 ARG B CA 1
ATOM 2861 C C . ARG B 1 172 ? -7.293 22.75 5.906 1 58.75 172 ARG B C 1
ATOM 2863 O O . ARG B 1 172 ? -8.039 23.719 5.801 1 58.75 172 ARG B O 1
ATOM 2870 N N . SER B 1 173 ? -7.414 21.719 6.742 1 55.47 173 SER B N 1
ATOM 2871 C CA . SER B 1 173 ? -8.422 21.891 7.785 1 55.47 173 SER B CA 1
ATOM 2872 C C . SER B 1 173 ? -8.281 23.234 8.477 1 55.47 173 SER B C 1
ATOM 2874 O O . SER B 1 173 ? -7.168 23.656 8.812 1 55.47 173 SER B O 1
ATOM 2876 N N . GLY B 1 174 ? -9.375 23.922 8.648 1 57.59 174 GLY B N 1
ATOM 2877 C CA . GLY B 1 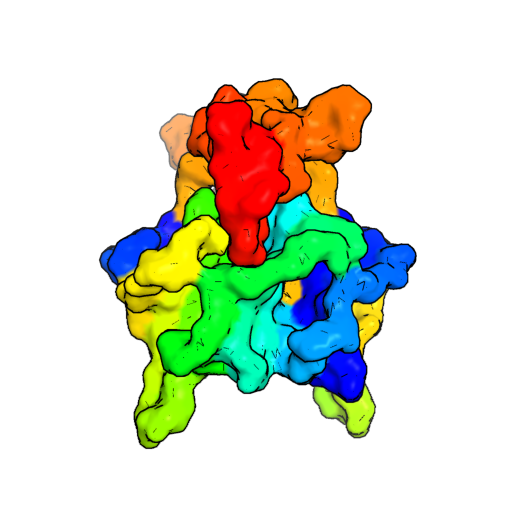174 ? -9.406 25.188 9.352 1 57.59 174 GLY B CA 1
ATOM 2878 C C . GLY B 1 174 ? -9.305 26.391 8.422 1 57.59 174 GLY B C 1
ATOM 2879 O O . GLY B 1 174 ? -9.406 27.531 8.859 1 57.59 174 GLY B O 1
ATOM 2880 N N . PHE B 1 175 ? -9.023 26.109 7.203 1 66.75 175 PHE B N 1
ATOM 2881 C CA . PHE B 1 175 ? -8.93 27.188 6.23 1 66.75 175 PHE B CA 1
ATOM 2882 C C . PHE B 1 175 ? -10.023 27.078 5.18 1 66.75 175 PHE B C 1
ATOM 2884 O O . PHE B 1 175 ? -10.578 25.984 4.973 1 66.75 175 PHE B O 1
ATOM 2891 N N . SER B 1 176 ? -10.344 28.203 4.68 1 77.62 176 SER B N 1
ATOM 2892 C CA . SER B 1 176 ? -11.375 28.219 3.646 1 77.62 176 SER B CA 1
ATOM 2893 C C . SER B 1 176 ? -10.828 28.734 2.322 1 77.62 176 SER B C 1
ATOM 2895 O O . SER B 1 176 ? -10 29.656 2.303 1 77.62 176 SER B O 1
ATOM 2897 N N . LEU B 1 177 ? -11.297 28.109 1.33 1 79.88 177 LEU B N 1
ATOM 2898 C CA . LEU B 1 177 ? -10.867 28.5 -0.007 1 79.88 177 LEU B CA 1
ATOM 2899 C C . LEU B 1 177 ? -11.398 29.891 -0.36 1 79.88 177 LEU B C 1
ATOM 2901 O O . LEU B 1 177 ? -12.586 30.156 -0.191 1 79.88 177 LEU B O 1
ATOM 2905 N N . GLY B 1 178 ? -10.586 30.734 -0.813 1 81.5 178 GLY B N 1
ATOM 2906 C CA . GLY B 1 178 ? -10.969 32.094 -1.19 1 81.5 178 GLY B CA 1
ATOM 2907 C C . GLY B 1 178 ? -11.766 32.156 -2.48 1 81.5 178 GLY B C 1
ATOM 2908 O O . GLY B 1 178 ? -11.945 31.125 -3.15 1 81.5 178 GLY B O 1
ATOM 2909 N N . SER B 1 179 ? -12.234 33.375 -2.779 1 86.06 179 SER B N 1
ATOM 2910 C CA . SER B 1 179 ? -13.078 33.594 -3.951 1 86.06 179 SER B CA 1
ATOM 2911 C C . SER B 1 179 ? -12.305 33.344 -5.242 1 86.06 179 SER B C 1
ATOM 2913 O O . SER B 1 179 ? -12.898 33.062 -6.281 1 86.06 179 SER B O 1
ATOM 2915 N N . ASP B 1 180 ? -10.938 33.406 -5.16 1 85.12 180 ASP B N 1
ATOM 2916 C CA . ASP B 1 180 ? -10.133 33.156 -6.355 1 85.12 180 ASP B CA 1
ATOM 2917 C C . ASP B 1 180 ? -10.094 31.688 -6.707 1 85.12 180 ASP B C 1
ATOM 2919 O O . ASP B 1 180 ? -9.594 31.312 -7.77 1 85.12 180 ASP B O 1
ATOM 2923 N N . GLY B 1 181 ? -10.594 30.859 -5.801 1 82.12 181 GLY B N 1
ATOM 2924 C CA . GLY B 1 181 ? -10.648 29.422 -6.012 1 82.12 181 GLY B CA 1
ATOM 2925 C C . GLY B 1 181 ? -9.297 28.75 -5.895 1 82.12 181 GLY B C 1
ATOM 2926 O O . GLY B 1 181 ? -9.141 27.578 -6.27 1 82.12 181 GLY B O 1
ATOM 2927 N N . LYS B 1 182 ? -8.289 29.531 -5.484 1 87.5 182 LYS B N 1
ATOM 2928 C CA . LYS B 1 182 ? -6.941 28.969 -5.426 1 87.5 182 LYS B CA 1
ATOM 2929 C C . LYS B 1 182 ? -6.309 29.188 -4.055 1 87.5 182 LYS B C 1
ATOM 2931 O O . LYS B 1 182 ? -5.527 28.359 -3.58 1 87.5 182 LYS B O 1
ATOM 2936 N N . SER B 1 183 ? -6.648 30.328 -3.445 1 84.94 183 SER B N 1
ATOM 2937 C CA . SER B 1 183 ? -5.969 30.734 -2.217 1 84.94 183 SER B CA 1
ATOM 2938 C C . SER B 1 183 ? -6.801 30.375 -0.988 1 84.94 183 SER B C 1
ATOM 2940 O O . SER B 1 183 ? -8.008 30.641 -0.951 1 84.94 183 SER B O 1
ATOM 2942 N N . CYS B 1 184 ? -6.16 29.672 0.007 1 78.25 184 CYS B N 1
ATOM 2943 C CA . CYS B 1 184 ? -6.828 29.359 1.266 1 78.25 184 CYS B CA 1
ATOM 2944 C C . CYS B 1 184 ? -6.523 30.422 2.318 1 78.25 184 CYS B C 1
ATOM 2946 O O . CYS B 1 184 ? -5.406 30.938 2.383 1 78.25 184 CYS B O 1
ATOM 2948 N N . LYS B 1 185 ? -7.617 30.828 3.162 1 77.12 185 LYS B N 1
ATOM 2949 C CA . LYS B 1 185 ? -7.496 31.781 4.258 1 77.12 185 LYS B CA 1
ATOM 2950 C C . LYS B 1 185 ? -8.234 31.297 5.5 1 77.12 185 LYS B C 1
ATOM 2952 O O . LYS B 1 185 ? -9.234 30.594 5.395 1 77.12 185 LYS B O 1
#

Solvent-accessible surface area (backbone atoms only — not comparable to full-atom values): 18588 Å² total; per-residue (Å²): 58,34,33,35,22,23,36,32,99,74,18,29,34,34,34,20,37,76,73,37,47,79,67,42,79,41,42,69,66,100,58,63,31,31,22,12,35,31,66,41,78,86,62,41,31,39,35,38,18,23,29,72,76,17,33,35,35,35,22,34,84,80,36,44,82,69,38,68,44,45,72,42,86,93,44,33,42,30,38,14,30,30,68,53,93,65,29,36,36,32,27,31,35,42,71,87,46,98,63,59,46,16,28,34,32,37,32,27,65,83,42,59,79,48,67,46,79,35,43,79,37,62,31,60,30,21,38,38,73,50,50,82,75,70,47,66,68,62,70,84,29,35,39,45,58,39,101,83,63,27,32,46,56,13,65,62,38,32,41,64,36,94,80,31,63,38,60,46,52,42,45,52,78,95,38,40,64,37,94,80,54,28,44,54,87,58,33,34,36,22,23,36,32,97,73,19,29,33,34,35,19,37,77,73,37,46,79,68,42,79,40,41,68,66,103,58,65,32,33,22,12,34,29,64,40,78,85,63,42,31,39,35,39,19,22,29,70,77,16,33,35,36,35,20,35,83,80,35,42,82,68,37,67,44,45,70,44,86,93,43,32,41,32,37,14,31,30,68,53,92,66,29,35,34,33,27,30,36,42,70,87,46,97,65,60,47,17,28,36,33,37,32,28,66,85,41,59,78,45,65,44,80,35,43,78,38,61,32,60,28,21,38,38,73,49,50,81,75,70,47,67,68,62,70,83,28,36,39,46,58,39,101,84,64,26,31,45,54,13,67,62,38,35,40,64,35,94,79,31,63,39,59,44,50,42,43,53,77,94,36,40,64,36,95,82,54,27,43,50,88

InterPro domains:
  IPR000033 LDLR class B repeat [PF00058] (1-40)
  IPR000033 LDLR class B repeat [PF00058] (45-84)
  IPR000033 LDLR class B repeat [PS51120] (1-43)
  IPR000033 LDLR class B repeat [PS51120] (44-87)
  IPR000033 LDLR class B repeat [SM00135] (24-66)
  IPR011042 Six-bladed beta-propeller, TolB-like [G3DSA:2.120.10.30] (1-185)

Organism: Casuarius casuarius (NCBI:txid8787)

Nearest PDB structures (foldseek):
  8jx8-assembly1_B  TM=6.940E-01  e=1.207E-13  Rattus norvegicus
  8em4-assembly1_B  TM=6.935E-01  e=6.769E-13  Mus musculus
  8s9p-assembly1_B  TM=6.965E-01  e=4.971E-12  Homo sapiens
  8jxc-assembly1_A  TM=6.097E-01  e=4.780E-11  Rattus norvegicus
  8jxb-assembly1_B  TM=6.209E-01  e=1.651E-10  Rattus norvegicus

Foldseek 3Di:
DDWAWDQPPQTFIWDAPPVRHPIDTLGRPPAHAWAEWEADPVQQKIWIAHQVQAFIWIDHVNNPPIDTQDGDDVAHRWHAWYDDDQKIWTWGWDPPDPQTKIFIKIAGSVDRVDIGTDGTDRDDHYDDDDDPPPPPCPPQFCQQQDPVGGGNLAPDDWDADPVSNDIFHDDDPPWDQDPVRHYTD/DDWAWDQPPQTFIWDAPPVRHPIDTLGRPPAHAWAEWEADPVQQKIWIAHQVQAFIWIDHVNSPPIDTQDGDDVAHRWHAWYDDDQKIWTWGWDPPDPQTKIFIKIAGSVDRVDIGTDGTDRDDHYDDDDDPPPPPCPPQFCQQQDPVGGGNLAPDDWDADPVSNDIFHDDDPPWDQDPVRHYTD

Secondary structure (DSSP, 8-state):
-EEEEE-SSS-EEEEE-TTS-S-EEEE-SS-S-EEEEEEETTTTEEEEEETTTTEEEEEETTS-S-EEEEESTT--SEEEEEEETTEEEEEEEE-SSSS-EEEEEEEESS-TT-EEEEEEESSEEEEEE--TTTS---TT-TT-B-TTS-BTT-SSEEEE-TTSS-EEEEPPTT--B-TTSS-B-/-EEEEE-SSS-EEEEE-TTS-S-EEEE-SS-S-EEEEEEETTTTEEEEEETTTTEEEEEETTS-S-EEEEESTT--SEEEEEEETTEEEEEEEE-SSSS-EEEEEEEESS-TT-EEEEEEESSEEEEEE--TTTS---TT-TT-B-TTS-BTT-SSEEEE-TTSS-EEEEPPTT--B-TTSS-B-

Radius of gyration: 20.14 Å; Cα contacts (8 Å, |Δi|>4): 1032; chains: 2; bounding box: 40×57×52 Å

Sequence (370 aa):
KVFFTDYGQIPKVERCDMDGQNRTKLVDSKIVFPHGITLDLVNRLVYWADAYLDYIEVVDYEGKNRHTIIQGILIEHLYGLTVFENYLYATNSDNANAQQKTSVIRVNRFNSTEYQVVTRVDKGGALHIYHQRRQPTVRSHACEPDQFGKPGGCSDICLLGNSHKTRTCRCRSGFSLGSDGKSCKKVFFTDYGQIPKVERCDMDGQNRTKLVDSKIVFPHGITLDLVNRLVYWADAYLDYIEVVDYEGKNRHTIIQGILIEHLYGLTVFENYLYATNSDNANAQQKTSVIRVNRFNSTEYQVVTRVDKGGALHIYHQRRQPTVRSHACEPDQFGKPGGCSDICLLGNSHKTRTCRCRSGFSLGSDGKSCK

pLDDT: mean 79.04, std 14.2, range [35.97, 97.69]